Protein AF-0000000074029950 (afdb_homodimer)

Radius of gyration: 19.72 Å; Cα contacts (8 Å, |Δi|>4): 533; chains: 2; bounding box: 38×57×43 Å

Secondary structure (DSSP, 8-state):
-EEEEEE-TTSSHHHHHHHHHHHHTTT-SSEEEEEESSSTTGGGS-TTEEEEEGGGGT--SHHHHHHHHHHHHHH-TTEEEEEES-HHHHHTS-GGG-HHHHHHHHHHHHHHT-EEEEEEES-GGG--HHHHTTEEEE--/-EEEEEE-TTSSHHHHHHHHHHHHTTT-SSEEEEEESSSTTGGGS-TTEEEEEGGGGT--SHHHHHHHHHHHHHH-TTEEEEEES-HHHHHTS-GGG-HHHHHHHHHHHHHHT-EEEEEEES-GGG--HHHHTTEEEE--

pLDDT: mean 96.71, std 2.1, range [86.12, 98.88]

Solvent-accessible surface area (backbone atoms only — not comparable to full-atom values): 14935 Å² total; per-residue (Å²): 86,63,34,29,34,34,14,45,90,88,38,48,49,65,62,50,51,46,50,52,55,48,55,42,62,79,73,50,89,54,38,40,38,38,36,30,58,51,69,87,57,57,84,74,46,47,88,81,38,48,73,44,40,39,54,83,66,68,47,62,27,46,53,18,43,51,16,20,54,49,15,33,48,73,62,34,84,49,43,38,35,42,39,34,47,46,47,41,71,42,29,65,50,57,79,84,73,38,61,68,58,51,54,54,47,51,53,46,24,68,75,62,60,26,30,38,38,33,26,39,80,44,56,80,91,74,53,49,74,89,53,59,85,27,60,69,44,78,40,108,86,63,33,29,33,34,14,44,92,88,39,47,49,65,61,50,50,46,50,54,54,50,56,42,62,79,73,50,88,55,40,39,36,37,37,29,60,51,69,86,58,56,86,74,48,48,86,79,39,47,74,42,42,39,55,86,66,70,47,64,27,48,52,18,43,52,17,19,53,48,14,33,49,73,62,35,85,48,43,38,35,42,38,34,48,46,47,41,71,42,30,64,52,56,77,83,73,39,60,69,57,52,55,54,47,51,51,46,24,69,74,62,60,27,31,39,38,33,26,38,80,44,55,79,90,74,53,49,72,90,53,60,86,25,60,68,43,78,38,108

Foldseek 3Di:
DFAEEEEAPPLCLVVVLQVVQQVCVVVAPFAAEEEECACPCVVSHDPRHHYDHCVVVVQFALVSVLVVVVVVCVVGLRYAEYGYEDNCRNHVHDQVPCLVVVVVVVVVCVPSVHYYYYYDYDAPVPHDPSCVVRYDYYTD/DFAEEEEAPPLCLVVVLQVVQQVCVVVAPFAAEEEECACPCVVSHDPRHHYDHCVVVVQFALVSVLVVVVVVCVVGLRYAEYGYEDNCRNHVHDQVVCLVVVVVVVVVCVVSVHYYYYYDYDAPVPHDPSCVVRYDYYTD

Nearest PDB structures (foldseek):
  4tl6-assembly1_B-2  TM=6.819E-01  e=1.378E-04  Synechococcus elongatus PCC 7942 = FACHB-805
  8wve-assembly1_A  TM=6.788E-01  e=6.091E-04  Synechococcus elongatus
  7dy2-assembly1_C  TM=6.423E-01  e=8.976E-04  Synechococcus elongatus PCC 7942 = FACHB-805
  7dxq-assembly1_F  TM=6.686E-01  e=1.116E-02  Synechococcus elongatus PCC 7942 = FACHB-805
  4uxj-assembly2_F-3  TM=5.972E-01  e=8.079E-03  Leishmania major

Organism: NCBI:txid312168

Sequence (280 aa):
MIKIILGKKGSGKTKTLIHEANEAVKKTKGHLVFVDVDNSHMFQIDYKIRFMGIKDYQITNEEAFYGFVCGVIASNYDVEGLYVDGLLKIAGKKTEELEGFFKRLDALEQKYNINFIFTIHGIQEELPDYLKKYMLQILEMIKIILGKKGSGKTKTLIHEANEAVKKTKGHLVFVDVDNSHMFQIDYKIRFMGIKDYQITNEEAFYGFVCGVIASNYDVEGLYVDGLLKIAGKKTEELEGFFKRLDALEQKYNINFIFTIHGIQEELPDYLKKYMLQILE

Structure (mmCIF, N/CA/C/O backbone):
data_AF-0000000074029950-model_v1
#
loop_
_entity.id
_entity.type
_entity.pdbx_description
1 polymer 'Twitching motility protein PilT'
#
loop_
_atom_site.group_PDB
_atom_site.id
_atom_site.type_symbol
_atom_site.label_atom_id
_atom_site.label_alt_id
_atom_site.label_comp_id
_atom_site.label_asym_id
_atom_site.label_entity_id
_atom_site.label_seq_id
_atom_site.pdbx_PDB_ins_code
_atom_site.Cartn_x
_atom_site.Cartn_y
_atom_site.Cartn_z
_atom_site.occupancy
_atom_site.B_iso_or_equiv
_atom_site.auth_seq_id
_atom_site.auth_comp_id
_atom_site.auth_asym_id
_atom_site.auth_atom_id
_atom_site.pdbx_PDB_model_num
ATOM 1 N N . MET A 1 1 ? -7.383 17.172 -3.072 1 92.88 1 MET A N 1
ATOM 2 C CA . MET A 1 1 ? -6.461 18.266 -2.75 1 92.88 1 MET A CA 1
ATOM 3 C C . MET A 1 1 ? -5.297 17.75 -1.903 1 92.88 1 MET A C 1
ATOM 5 O O . MET A 1 1 ? -5.438 16.766 -1.173 1 92.88 1 MET A O 1
ATOM 9 N N . ILE A 1 2 ? -4.141 18.328 -2.121 1 97.81 2 ILE A N 1
ATOM 10 C CA . ILE A 1 2 ? -2.973 18.078 -1.285 1 97.81 2 ILE A CA 1
ATOM 11 C C . ILE A 1 2 ? -2.682 19.312 -0.425 1 97.81 2 ILE A C 1
ATOM 13 O O . ILE A 1 2 ? -2.643 20.438 -0.93 1 97.81 2 ILE A O 1
ATOM 17 N N . LYS A 1 3 ? -2.557 19.109 0.862 1 98.38 3 LYS A N 1
ATOM 18 C CA . LYS A 1 3 ? -2.25 20.219 1.776 1 98.38 3 LYS A CA 1
ATOM 19 C C . LYS A 1 3 ? -1.113 19.844 2.723 1 98.38 3 LYS A C 1
ATOM 21 O O . LYS A 1 3 ? -0.899 18.656 3.008 1 98.38 3 LYS A O 1
ATOM 26 N N . ILE A 1 4 ? -0.444 20.906 3.211 1 98.38 4 ILE A N 1
ATOM 27 C CA . ILE A 1 4 ? 0.707 20.703 4.082 1 98.38 4 ILE A CA 1
ATOM 28 C C . ILE A 1 4 ? 0.58 21.594 5.32 1 98.38 4 ILE A C 1
ATOM 30 O O . ILE A 1 4 ? 0.246 22.781 5.211 1 98.38 4 ILE A O 1
ATOM 34 N N . ILE A 1 5 ? 0.761 21.078 6.414 1 98.56 5 ILE A N 1
ATOM 35 C CA . ILE A 1 5 ? 0.983 21.797 7.664 1 98.56 5 ILE A CA 1
ATOM 36 C C . ILE A 1 5 ? 2.477 21.844 7.98 1 98.56 5 ILE A C 1
ATOM 38 O O . ILE A 1 5 ? 3.078 20.812 8.281 1 98.56 5 ILE A O 1
ATOM 42 N N . LEU A 1 6 ? 3.057 23 7.914 1 98.25 6 LEU A N 1
ATOM 43 C CA . LEU A 1 6 ? 4.492 23.203 8.055 1 98.25 6 LEU A CA 1
ATOM 44 C C . LEU A 1 6 ? 4.828 23.828 9.406 1 98.25 6 LEU A C 1
ATOM 46 O O . LEU A 1 6 ? 4.133 24.734 9.875 1 98.25 6 LEU A O 1
ATOM 50 N N . GLY A 1 7 ? 5.941 23.312 10.016 1 97.69 7 GLY A N 1
ATOM 51 C CA . GLY A 1 7 ? 6.414 23.922 11.25 1 97.69 7 GLY A CA 1
ATOM 52 C C . GLY A 1 7 ? 7.613 23.203 11.844 1 97.69 7 GLY A C 1
ATOM 53 O O . GLY A 1 7 ? 7.957 22.109 11.414 1 97.69 7 GLY A O 1
ATOM 54 N N . LYS A 1 8 ? 8.234 23.781 12.844 1 96.31 8 LYS A N 1
ATOM 55 C CA . LYS A 1 8 ? 9.352 23.188 13.562 1 96.31 8 LYS A CA 1
ATOM 56 C C . LYS A 1 8 ? 8.867 22.203 14.617 1 96.31 8 LYS A C 1
ATOM 58 O O . LYS A 1 8 ? 7.66 22.016 14.797 1 96.31 8 LYS A O 1
ATOM 63 N N . LYS A 1 9 ? 9.906 21.484 15.133 1 94.06 9 LYS A N 1
ATOM 64 C CA . LYS A 1 9 ? 9.586 20.594 16.234 1 94.06 9 LYS A CA 1
ATOM 65 C C . LYS A 1 9 ? 8.891 21.328 17.375 1 94.06 9 LYS A C 1
ATOM 67 O O . LYS A 1 9 ? 9.344 22.406 17.781 1 94.06 9 LYS A O 1
ATOM 72 N N . GLY A 1 10 ? 7.832 20.75 17.812 1 94.81 10 GLY A N 1
ATOM 73 C CA . GLY A 1 10 ? 7.133 21.328 18.938 1 94.81 10 GLY A CA 1
ATOM 74 C C . GLY A 1 10 ? 6.18 22.438 18.547 1 94.81 10 GLY A C 1
ATOM 75 O O . GLY A 1 10 ? 5.531 23.047 19.406 1 94.81 10 GLY A O 1
ATOM 76 N N . SER A 1 11 ? 5.934 22.766 17.344 1 96.56 11 SER A N 1
ATOM 77 C CA . SER A 1 11 ? 5.117 23.891 16.891 1 96.56 11 SER A CA 1
ATOM 78 C C . SER A 1 11 ? 3.633 23.547 16.938 1 96.56 11 SER A C 1
ATOM 80 O O . SER A 1 11 ? 2.783 24.422 16.797 1 96.56 11 SER A O 1
ATOM 82 N N . GLY A 1 12 ? 3.334 22.234 17.109 1 97.25 12 GLY A N 1
ATOM 83 C CA . GLY A 1 12 ? 1.941 21.828 17.188 1 97.25 12 GLY A CA 1
ATOM 84 C C . GLY A 1 12 ? 1.415 21.219 15.906 1 97.25 12 GLY A C 1
ATOM 85 O O . GLY A 1 12 ? 0.202 21.156 15.688 1 97.25 12 GLY A O 1
ATOM 86 N N . LYS A 1 13 ? 2.252 20.812 15.023 1 97.94 13 LYS A N 1
ATOM 87 C CA . LYS A 1 13 ? 1.847 20.25 13.734 1 97.94 13 LYS A CA 1
ATOM 88 C C . LYS A 1 13 ? 0.938 19.031 13.93 1 97.94 13 LYS A C 1
ATOM 90 O O . LYS A 1 13 ? -0.133 18.953 13.32 1 97.94 13 LYS A O 1
ATOM 95 N N . THR A 1 14 ? 1.417 18.125 14.758 1 97.88 14 THR A N 1
ATOM 96 C CA . THR A 1 14 ? 0.673 16.891 15 1 97.88 14 THR A CA 1
ATOM 97 C C . THR A 1 14 ? -0.719 17.203 15.547 1 97.88 14 THR A C 1
ATOM 99 O O . THR A 1 14 ? -1.717 16.672 15.047 1 97.88 14 THR A O 1
ATOM 102 N N . LYS A 1 15 ? -0.788 18.062 16.562 1 97.94 15 LYS A N 1
ATOM 103 C CA . LYS A 1 15 ? -2.07 18.438 17.141 1 97.94 15 LYS A CA 1
ATOM 104 C C . LYS A 1 15 ? -2.998 19.031 16.094 1 97.94 15 LYS A C 1
ATOM 106 O O . LYS A 1 15 ? -4.191 18.734 16.062 1 97.94 15 LYS A O 1
ATOM 111 N N . THR A 1 16 ? -2.527 19.891 15.312 1 98.38 16 THR A N 1
ATOM 112 C CA . THR A 1 16 ? -3.301 20.531 14.25 1 98.38 16 THR A CA 1
ATOM 113 C C . THR A 1 16 ? -3.814 19.484 13.258 1 98.38 16 THR A C 1
ATOM 115 O O . THR A 1 16 ? -4.98 19.516 12.867 1 98.38 16 THR A O 1
ATOM 118 N N . LEU A 1 17 ? -2.961 18.562 12.82 1 98.62 17 LEU A N 1
ATOM 119 C CA . LEU A 1 17 ? -3.359 17.516 11.891 1 98.62 17 LEU A CA 1
ATOM 120 C C . LEU A 1 17 ? -4.477 16.672 12.477 1 98.62 17 LEU A C 1
ATOM 122 O O . LEU A 1 17 ? -5.453 16.359 11.789 1 98.62 17 LEU A O 1
ATOM 126 N N . ILE A 1 18 ? -4.289 16.312 13.734 1 98.69 18 ILE A N 1
ATOM 127 C CA . ILE A 1 18 ? -5.293 15.508 14.422 1 98.69 18 ILE A CA 1
ATOM 128 C C . ILE A 1 18 ? -6.625 16.266 14.438 1 98.69 18 ILE A C 1
ATOM 130 O O . ILE A 1 18 ? -7.676 15.68 14.156 1 98.69 18 ILE A O 1
ATOM 134 N N . HIS A 1 19 ? -6.543 17.5 14.766 1 98.44 19 HIS A N 1
ATOM 135 C CA . HIS A 1 19 ? -7.75 18.312 14.773 1 98.44 19 HIS A CA 1
ATOM 136 C C . HIS A 1 19 ? -8.406 18.344 13.398 1 98.44 19 HIS A C 1
ATOM 138 O O . HIS A 1 19 ? -9.617 18.141 13.281 1 98.44 19 HIS A O 1
ATOM 144 N N . GLU A 1 20 ? -7.668 18.547 12.375 1 97.81 20 GLU A N 1
ATOM 145 C CA . GLU A 1 20 ? -8.188 18.594 11.016 1 97.81 20 GLU A CA 1
ATOM 146 C C . GLU A 1 20 ? -8.859 17.266 10.648 1 97.81 20 GLU A C 1
ATOM 148 O O . GLU A 1 20 ? -9.945 17.266 10.055 1 97.81 20 GLU A O 1
ATOM 153 N N . ALA A 1 21 ? -8.203 16.156 10.938 1 98.31 21 ALA A N 1
ATOM 154 C CA . ALA A 1 21 ? -8.742 14.836 10.641 1 98.31 21 ALA A CA 1
ATOM 155 C C . ALA A 1 21 ? -10.055 14.594 11.391 1 98.31 21 ALA A C 1
ATOM 157 O O . ALA A 1 21 ? -11.055 14.188 10.789 1 98.31 21 ALA A O 1
ATOM 158 N N . ASN A 1 22 ? -10.047 14.914 12.656 1 98.62 22 ASN A N 1
ATOM 159 C CA . ASN A 1 22 ? -11.234 14.68 13.484 1 98.62 22 ASN A CA 1
ATOM 160 C C . ASN A 1 22 ? -12.406 15.555 13.047 1 98.62 22 ASN A C 1
ATOM 162 O O . ASN A 1 22 ? -13.555 15.125 13.102 1 98.62 22 ASN A O 1
ATOM 166 N N . GLU A 1 23 ? -12.133 16.719 12.641 1 97.94 23 GLU A N 1
ATOM 167 C CA . GLU A 1 23 ? -13.188 17.609 12.164 1 97.94 23 GLU A CA 1
ATOM 168 C C . GLU A 1 23 ? -13.742 17.125 10.828 1 97.94 23 GLU A C 1
ATOM 170 O O . GLU A 1 23 ? -14.938 17.297 10.555 1 97.94 23 GLU A O 1
ATOM 175 N N . ALA A 1 24 ? -12.906 16.547 10.039 1 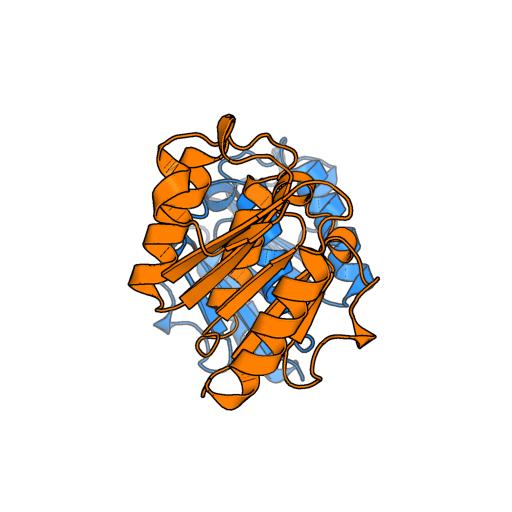97.31 24 ALA A N 1
ATOM 176 C CA . ALA A 1 24 ? -13.297 16.109 8.703 1 97.31 24 ALA A CA 1
ATOM 177 C C . ALA A 1 24 ? -14.328 14.984 8.781 1 97.31 24 ALA A C 1
ATOM 179 O O . ALA A 1 24 ? -15.102 14.781 7.84 1 97.31 24 ALA A O 1
ATOM 180 N N . VAL A 1 25 ? -14.359 14.195 9.852 1 96.88 25 VAL A N 1
ATOM 181 C CA . VAL A 1 25 ? -15.297 13.102 10.047 1 96.88 25 VAL A CA 1
ATOM 182 C C . VAL A 1 25 ? -16.734 13.609 9.898 1 96.88 25 VAL A C 1
ATOM 184 O O . VAL A 1 25 ? -17.594 12.906 9.375 1 96.88 25 VAL A O 1
ATOM 187 N N . LYS A 1 26 ? -16.922 14.852 10.273 1 95.44 26 LYS A N 1
ATOM 188 C CA . LYS A 1 26 ? -18.25 15.453 10.281 1 95.44 26 LYS A CA 1
ATOM 189 C C . LYS A 1 26 ? -18.688 15.836 8.867 1 95.44 26 LYS A C 1
ATOM 191 O O . LYS A 1 26 ? -19.875 16.016 8.609 1 95.44 26 LYS A O 1
ATOM 196 N N . LYS A 1 27 ? -17.828 15.906 8.062 1 94.38 27 LYS A N 1
ATOM 197 C CA . LYS A 1 27 ? -18.125 16.484 6.758 1 94.38 27 LYS A CA 1
ATOM 198 C C . LYS A 1 27 ? -17.953 15.461 5.645 1 94.38 27 LYS A C 1
ATOM 200 O O . LYS A 1 27 ? -18.328 15.703 4.496 1 94.38 27 LYS A O 1
ATOM 205 N N . THR A 1 28 ? -17.344 14.344 5.949 1 92.94 28 THR A N 1
ATOM 206 C CA . THR A 1 28 ? -16.984 13.352 4.938 1 92.94 28 THR A CA 1
ATOM 207 C C . THR A 1 28 ? -18.016 12.227 4.898 1 92.94 28 THR A C 1
ATOM 209 O O . THR A 1 28 ? -18.484 11.781 5.941 1 92.94 28 THR A O 1
ATOM 212 N N . LYS A 1 29 ? -18.359 11.773 3.719 1 94.06 29 LYS A N 1
ATOM 213 C CA . LYS A 1 29 ? -19.266 10.641 3.547 1 94.06 29 LYS A CA 1
ATOM 214 C C . LYS A 1 29 ? -18.484 9.328 3.453 1 94.06 29 LYS A C 1
ATOM 216 O O . LYS A 1 29 ? -18.969 8.281 3.887 1 94.06 29 LYS A O 1
ATOM 221 N N . GLY A 1 30 ? -17.375 9.414 3.008 1 96 30 GLY A N 1
ATOM 222 C CA . GLY A 1 30 ? -16.547 8.227 2.852 1 96 30 GLY A CA 1
ATOM 223 C C . GLY A 1 30 ? -15.664 7.957 4.055 1 96 30 GLY A C 1
ATOM 224 O O . GLY A 1 30 ? -16.016 8.305 5.184 1 96 30 GLY A O 1
ATOM 225 N N . HIS A 1 31 ? -14.594 7.242 3.855 1 97.75 31 HIS A N 1
ATOM 226 C CA . HIS A 1 31 ? -13.711 6.82 4.934 1 97.75 31 HIS A CA 1
ATOM 227 C C . HIS A 1 31 ? -12.453 7.688 4.988 1 97.75 31 HIS A C 1
ATOM 229 O O . HIS A 1 31 ? -12 8.188 3.957 1 97.75 31 HIS A O 1
ATOM 235 N N . LEU A 1 32 ? -11.977 7.836 6.172 1 98.62 32 LEU A N 1
ATOM 236 C CA . LEU A 1 32 ? -10.734 8.57 6.395 1 98.62 32 LEU A CA 1
ATOM 237 C C . LEU A 1 32 ? -9.664 7.668 7.004 1 98.62 32 LEU A C 1
ATOM 239 O O . LEU A 1 32 ? -9.984 6.734 7.746 1 98.62 32 LEU A O 1
ATOM 243 N N . VAL A 1 33 ? -8.422 7.992 6.672 1 98.69 33 VAL A N 1
ATOM 244 C CA . VAL A 1 33 ? -7.285 7.238 7.191 1 98.69 33 VAL A CA 1
ATOM 245 C C . VAL A 1 33 ? -6.27 8.195 7.812 1 98.69 33 VAL A C 1
ATOM 247 O O . VAL A 1 33 ? -6.016 9.273 7.273 1 98.69 33 VAL A O 1
ATOM 250 N N . PHE A 1 34 ? -5.762 7.828 8.922 1 98.81 34 PHE A N 1
ATOM 251 C CA . PHE A 1 34 ? -4.68 8.555 9.578 1 98.81 34 PHE A CA 1
ATOM 252 C C . PHE A 1 34 ? -3.428 7.695 9.664 1 98.81 34 PHE A C 1
ATOM 254 O O . PHE A 1 34 ? -3.459 6.602 10.234 1 98.81 34 PHE A O 1
ATOM 261 N N . VAL A 1 35 ? -2.334 8.203 9.117 1 98.62 35 VAL A N 1
ATOM 262 C CA . VAL A 1 35 ? -1.065 7.48 9.086 1 98.62 35 VAL A CA 1
ATOM 263 C C . VAL A 1 35 ? -0.044 8.188 9.977 1 98.62 35 VAL A C 1
ATOM 265 O O . VAL A 1 35 ? 0.159 9.398 9.859 1 98.62 35 VAL A O 1
ATOM 268 N N . ASP A 1 36 ? 0.551 7.457 10.773 1 97.94 36 ASP A N 1
ATOM 269 C CA . ASP A 1 36 ? 1.597 7.945 11.672 1 97.94 36 ASP A CA 1
ATOM 270 C C . ASP A 1 36 ? 2.811 7.02 11.656 1 97.94 36 ASP A C 1
ATOM 272 O O . ASP A 1 36 ? 2.734 5.895 11.148 1 97.94 36 ASP A O 1
ATOM 276 N N . VAL A 1 37 ? 3.916 7.535 12.148 1 96.19 37 VAL A N 1
ATOM 277 C CA . VAL A 1 37 ? 5.133 6.734 12.227 1 96.19 37 VAL A CA 1
ATOM 278 C C . VAL A 1 37 ? 4.914 5.547 13.156 1 96.19 37 VAL A C 1
ATOM 280 O O . VAL A 1 37 ? 5.277 4.414 12.828 1 96.19 37 VAL A O 1
ATOM 283 N N . ASP A 1 38 ? 4.359 5.828 14.273 1 94.12 38 ASP A N 1
ATOM 284 C CA . ASP A 1 38 ? 4.031 4.773 15.227 1 94.12 38 ASP A CA 1
ATOM 285 C C . ASP A 1 38 ? 2.635 4.977 15.812 1 94.12 38 ASP A C 1
ATOM 287 O O . ASP A 1 38 ? 1.826 5.723 15.258 1 94.12 38 ASP A O 1
ATOM 291 N N . ASN A 1 39 ? 2.318 4.305 16.953 1 94.56 39 ASN A N 1
ATOM 292 C CA . ASN A 1 39 ? 0.95 4.297 17.469 1 94.56 39 ASN A CA 1
ATOM 293 C C . ASN A 1 39 ? 0.75 5.348 18.562 1 94.56 39 ASN A C 1
ATOM 295 O O . ASN A 1 39 ? -0.236 5.305 19.297 1 94.56 39 ASN A O 1
ATOM 299 N N . SER A 1 40 ? 1.617 6.277 18.656 1 93.06 40 SER A N 1
ATOM 300 C CA . SER 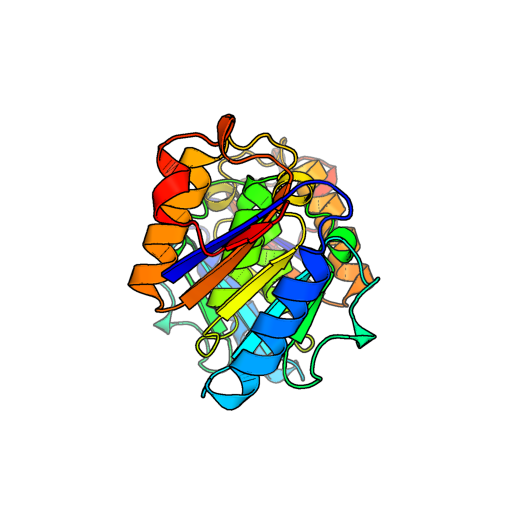A 1 40 ? 1.668 7.191 19.797 1 93.06 40 SER A CA 1
ATOM 301 C C . SER A 1 40 ? 0.404 8.039 19.875 1 93.06 40 SER A C 1
ATOM 303 O O . SER A 1 40 ? -0.004 8.453 20.969 1 93.06 40 SER A O 1
ATOM 305 N N . HIS A 1 41 ? -0.253 8.289 18.719 1 96.31 41 HIS A N 1
ATOM 306 C CA . HIS A 1 41 ? -1.385 9.211 18.734 1 96.31 41 HIS A CA 1
ATOM 307 C C . HIS A 1 41 ? -2.695 8.477 18.453 1 96.31 41 HIS A C 1
ATOM 309 O O . HIS A 1 41 ? -3.732 9.109 18.25 1 96.31 41 HIS A O 1
ATOM 315 N N . MET A 1 42 ? -2.676 7.227 18.422 1 96.19 42 MET A N 1
ATOM 316 C CA . MET A 1 42 ? -3.811 6.406 18 1 96.19 42 MET A CA 1
ATOM 317 C C . MET A 1 42 ? -5.059 6.758 18.812 1 96.19 42 MET A C 1
ATOM 319 O O . MET A 1 42 ? -6.156 6.836 18.25 1 96.19 42 MET A O 1
ATOM 323 N N . PHE A 1 43 ? -4.91 7.129 20.078 1 97.19 43 PHE A N 1
ATOM 324 C CA . PHE A 1 43 ? -6.059 7.32 20.953 1 97.19 43 PHE A CA 1
ATOM 325 C C . PHE A 1 43 ? -6.633 8.727 20.797 1 97.19 43 PHE A C 1
ATOM 327 O O . PHE A 1 43 ? -7.719 9.016 21.297 1 97.19 43 PHE A O 1
ATOM 334 N N . GLN A 1 44 ? -5.945 9.586 20.141 1 98.25 44 GLN A N 1
ATOM 335 C CA . GLN A 1 44 ? -6.41 10.953 19.922 1 98.25 44 GLN A CA 1
ATOM 336 C C . GLN A 1 44 ? -7.234 11.062 18.656 1 98.25 44 GLN A C 1
ATOM 338 O O . GLN A 1 44 ? -7.836 12.102 18.375 1 98.25 44 GLN A O 1
ATOM 343 N N . ILE A 1 45 ? -7.246 9.969 17.906 1 98.5 45 ILE A N 1
ATOM 344 C CA . ILE A 1 45 ? -7.91 9.969 16.609 1 98.5 45 ILE A CA 1
ATOM 345 C C . ILE A 1 45 ? -9.336 9.453 16.766 1 98.5 45 ILE A C 1
ATOM 347 O O . ILE A 1 45 ? -9.57 8.461 17.469 1 98.5 45 ILE A O 1
ATOM 351 N N . ASP A 1 46 ? -10.273 10.172 16.141 1 98.25 46 ASP A N 1
ATOM 352 C CA . ASP A 1 46 ? -11.672 9.727 16.141 1 98.25 46 ASP A CA 1
ATOM 353 C C . ASP A 1 46 ? -11.781 8.273 15.688 1 98.25 46 ASP A C 1
ATOM 355 O O . ASP A 1 46 ? -11.125 7.859 14.734 1 98.25 46 ASP A O 1
ATOM 359 N N . TYR A 1 47 ? -12.664 7.48 16.344 1 96.69 47 TYR A N 1
ATOM 360 C CA . TYR A 1 47 ? -12.773 6.047 16.109 1 96.69 47 TYR A CA 1
ATOM 361 C C . TYR A 1 47 ? -13.273 5.754 14.703 1 96.69 47 TYR A C 1
ATOM 363 O O . TYR A 1 47 ? -13.133 4.633 14.203 1 96.69 47 TYR A O 1
ATOM 371 N N . LYS A 1 48 ? -13.828 6.75 14.078 1 97.25 48 LYS A N 1
ATOM 372 C CA . LYS A 1 48 ? -14.344 6.574 12.719 1 97.25 48 LYS A CA 1
ATOM 373 C C . LYS A 1 48 ? -13.219 6.66 11.695 1 97.25 48 LYS A C 1
ATOM 375 O O . LYS A 1 48 ? -13.422 6.34 10.516 1 97.25 48 LYS A O 1
ATOM 380 N N . ILE A 1 49 ? -12.109 7.098 12.109 1 98.31 49 ILE A N 1
ATOM 381 C CA . ILE A 1 49 ? -10.938 7.199 11.234 1 98.31 49 ILE A CA 1
ATOM 382 C C . ILE A 1 49 ? -10.047 5.973 11.422 1 98.31 49 ILE A C 1
ATOM 384 O O . ILE A 1 49 ? -9.688 5.625 12.547 1 98.31 49 ILE A O 1
ATOM 388 N N . ARG A 1 50 ? -9.727 5.352 10.414 1 97.69 50 ARG A N 1
ATOM 389 C CA . ARG A 1 50 ? -8.812 4.219 10.523 1 97.69 50 ARG A CA 1
ATOM 390 C C . ARG A 1 50 ? -7.387 4.691 10.781 1 97.69 50 ARG A C 1
ATOM 392 O O . ARG A 1 50 ? -6.809 5.41 9.961 1 97.69 50 ARG A O 1
ATOM 399 N N . PHE A 1 51 ? -6.863 4.246 11.852 1 98.25 51 PHE A N 1
ATOM 400 C CA . PHE A 1 51 ? -5.488 4.602 12.195 1 98.25 51 PHE A CA 1
ATOM 401 C C . PHE A 1 51 ? -4.52 3.537 11.695 1 98.25 51 PHE A C 1
ATOM 403 O O . PHE A 1 51 ? -4.781 2.34 11.82 1 98.25 51 PHE A O 1
ATOM 410 N N . MET A 1 52 ? -3.326 4.035 11.141 1 97.62 52 MET A N 1
ATOM 411 C CA . MET A 1 52 ? -2.305 3.123 10.633 1 97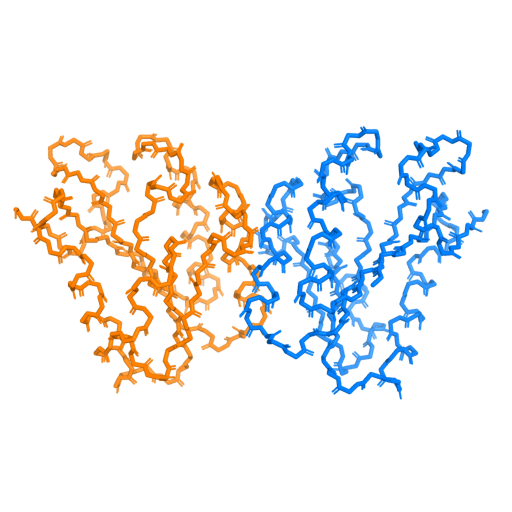.62 52 MET A CA 1
ATOM 412 C C . MET A 1 52 ? -0.913 3.568 11.07 1 97.62 52 MET A C 1
ATOM 414 O O . MET A 1 52 ? -0.402 4.582 10.594 1 97.62 52 MET A O 1
ATOM 418 N N . GLY A 1 53 ? -0.286 2.732 11.883 1 96.56 53 GLY A N 1
ATOM 419 C CA . GLY A 1 53 ? 1.124 2.924 12.188 1 96.56 53 GLY A CA 1
ATOM 420 C C . GLY A 1 53 ? 2.045 2.232 11.195 1 96.56 53 GLY A C 1
ATOM 421 O O . GLY A 1 53 ? 2.109 1.002 11.156 1 96.56 53 GLY A O 1
ATOM 422 N N . ILE A 1 54 ? 2.9 2.971 10.5 1 95.56 54 ILE A N 1
ATOM 423 C CA . ILE A 1 54 ? 3.594 2.389 9.359 1 95.56 54 ILE A CA 1
ATOM 424 C C . ILE A 1 54 ? 4.816 1.609 9.836 1 95.56 54 ILE A C 1
ATOM 426 O O . ILE A 1 54 ? 5.344 0.762 9.109 1 95.56 54 ILE A O 1
ATOM 430 N N . LYS A 1 55 ? 5.301 1.891 11.016 1 93.31 55 LYS A N 1
ATOM 431 C CA . LYS A 1 55 ? 6.422 1.13 11.562 1 93.31 55 LYS A CA 1
ATOM 432 C C . LYS A 1 55 ? 6.09 -0.357 11.648 1 93.31 55 LYS A C 1
ATOM 434 O O . LYS A 1 55 ? 6.965 -1.206 11.469 1 93.31 55 LYS A O 1
ATOM 439 N N . ASP A 1 56 ? 4.844 -0.676 11.836 1 91.38 56 ASP A N 1
ATOM 440 C CA . ASP A 1 56 ? 4.387 -2.059 11.953 1 91.38 56 ASP A CA 1
ATOM 441 C C . ASP A 1 56 ? 4.586 -2.811 10.641 1 91.38 56 ASP A C 1
ATOM 443 O O . ASP A 1 56 ? 4.648 -4.043 10.625 1 91.38 56 ASP A O 1
ATOM 447 N N . TYR A 1 57 ? 4.816 -2.09 9.586 1 95.56 57 TYR A N 1
ATOM 448 C CA . TYR A 1 57 ? 4.922 -2.688 8.258 1 95.56 57 TYR A CA 1
ATOM 449 C C . TYR A 1 57 ? 6.32 -2.508 7.691 1 95.56 57 TYR A C 1
ATOM 451 O O . TYR A 1 57 ? 6.574 -2.836 6.531 1 95.56 57 TYR A O 1
ATOM 459 N N . GLN A 1 58 ? 7.172 -1.844 8.383 1 94.25 58 GLN A N 1
ATOM 460 C CA . GLN A 1 58 ? 8.555 -1.61 7.969 1 94.25 58 GLN A CA 1
ATOM 461 C C . GLN A 1 58 ? 8.617 -0.764 6.703 1 94.25 58 GLN A C 1
ATOM 463 O O . GLN A 1 58 ? 9.375 -1.071 5.781 1 94.25 58 GLN A O 1
ATOM 468 N N . ILE A 1 59 ? 7.715 0.135 6.613 1 97.06 59 ILE A N 1
ATOM 469 C CA . ILE A 1 59 ? 7.785 1.154 5.574 1 97.06 59 ILE A CA 1
ATOM 470 C C . ILE A 1 59 ? 8.836 2.199 5.941 1 97.06 59 ILE A C 1
ATOM 472 O O . ILE A 1 59 ? 8.656 2.959 6.895 1 97.06 59 ILE A O 1
ATOM 476 N N . THR A 1 60 ? 9.914 2.314 5.074 1 93.44 60 THR A N 1
ATOM 477 C CA . THR A 1 60 ? 11.039 3.094 5.574 1 93.44 60 THR A CA 1
ATOM 478 C C . THR A 1 60 ? 11.539 4.07 4.516 1 93.44 60 THR A C 1
ATOM 480 O O . THR A 1 60 ? 12.547 4.746 4.715 1 93.44 60 THR A O 1
ATOM 483 N N . ASN A 1 61 ? 10.93 4.102 3.42 1 97.19 61 ASN A N 1
ATOM 484 C CA . ASN A 1 61 ? 11.375 5.031 2.385 1 97.19 61 ASN A CA 1
ATOM 485 C C . ASN A 1 61 ? 10.203 5.512 1.532 1 97.19 61 ASN A C 1
ATOM 487 O O . ASN A 1 61 ? 9.078 5.02 1.673 1 97.19 61 ASN A O 1
ATOM 491 N N . GLU A 1 62 ? 10.523 6.449 0.718 1 98 62 GLU A N 1
ATOM 492 C CA . GLU A 1 62 ? 9.523 7.152 -0.08 1 98 62 GLU A CA 1
ATOM 493 C C . GLU A 1 62 ? 8.766 6.191 -0.995 1 98 62 GLU A C 1
ATOM 495 O O . GLU A 1 62 ? 7.539 6.234 -1.078 1 98 62 GLU A O 1
ATOM 500 N N . GLU A 1 63 ? 9.516 5.336 -1.677 1 98.06 63 GLU A N 1
ATOM 501 C CA . GLU A 1 63 ? 8.898 4.414 -2.629 1 98.06 63 GLU A CA 1
ATOM 502 C C . GLU A 1 63 ? 7.934 3.463 -1.931 1 98.06 63 GLU A C 1
ATOM 504 O O . GLU A 1 63 ? 6.812 3.262 -2.395 1 98.06 63 GLU A O 1
ATOM 509 N N . ALA A 1 64 ? 8.414 2.922 -0.847 1 98.25 64 ALA A N 1
ATOM 510 C CA . ALA A 1 64 ? 7.559 2.021 -0.078 1 98.25 64 ALA A CA 1
ATOM 511 C C . ALA A 1 64 ? 6.328 2.75 0.45 1 98.25 64 ALA A C 1
ATOM 513 O O . ALA A 1 64 ? 5.227 2.199 0.453 1 98.25 64 ALA A O 1
ATOM 514 N N . PHE A 1 65 ? 6.492 3.975 0.837 1 98.62 65 PHE A N 1
ATOM 515 C CA . PHE A 1 65 ? 5.359 4.727 1.361 1 98.62 65 PHE A CA 1
ATOM 516 C C . PHE A 1 65 ? 4.359 5.039 0.255 1 98.62 65 PHE A C 1
ATOM 518 O O . PHE A 1 65 ? 3.148 4.961 0.465 1 98.62 65 PHE A O 1
ATOM 525 N N . TYR A 1 66 ? 4.887 5.422 -0.843 1 98.62 66 TYR A N 1
ATOM 526 C CA . TYR A 1 66 ? 3.984 5.645 -1.968 1 98.62 66 TYR A CA 1
ATOM 527 C C . TYR A 1 66 ? 3.156 4.398 -2.258 1 98.62 66 TYR A C 1
ATOM 529 O O . TYR A 1 66 ? 1.937 4.48 -2.418 1 98.62 66 TYR A O 1
ATOM 537 N N . GLY A 1 67 ? 3.861 3.266 -2.389 1 98.56 67 GLY A N 1
ATOM 538 C CA . GLY A 1 67 ? 3.145 2.014 -2.561 1 98.56 67 GLY A CA 1
ATOM 539 C C . GLY A 1 67 ? 2.08 1.784 -1.504 1 98.56 67 GLY A C 1
ATOM 540 O O . GLY A 1 67 ? 0.973 1.343 -1.816 1 98.56 67 GLY A O 1
ATOM 541 N N . PHE A 1 68 ? 2.404 2.076 -0.265 1 98.69 68 PHE A N 1
ATOM 542 C CA . PHE A 1 68 ? 1.483 1.909 0.853 1 98.69 68 PHE A CA 1
ATOM 543 C C . PHE A 1 68 ? 0.213 2.721 0.633 1 98.69 68 PHE A C 1
ATOM 545 O O . PHE A 1 68 ? -0.895 2.193 0.751 1 98.69 68 PHE A O 1
ATOM 552 N N . VAL A 1 69 ? 0.364 3.92 0.279 1 98.5 69 VAL A N 1
ATOM 553 C CA . VAL A 1 69 ? -0.758 4.809 0.001 1 98.5 69 VAL A CA 1
ATOM 554 C C . VAL A 1 69 ? -1.617 4.227 -1.119 1 98.5 69 VAL A C 1
ATOM 556 O O . VAL A 1 69 ? -2.844 4.16 -1.001 1 98.5 69 VAL A O 1
ATOM 559 N N . CYS A 1 70 ? -0.944 3.764 -2.158 1 98.44 70 CYS A N 1
ATOM 560 C CA . CYS A 1 70 ? -1.669 3.186 -3.283 1 98.44 70 CYS A CA 1
ATOM 561 C C . CYS A 1 70 ? -2.436 1.939 -2.855 1 98.44 70 CYS A C 1
ATOM 563 O O . CYS A 1 70 ? -3.568 1.724 -3.287 1 98.44 70 CYS A O 1
ATOM 565 N N . GLY A 1 71 ? -1.812 1.105 -2.008 1 98.44 71 GLY A N 1
ATOM 566 C CA . GLY A 1 71 ? -2.498 -0.063 -1.482 1 98.44 71 GLY A CA 1
ATOM 567 C C . GLY A 1 71 ? -3.746 0.283 -0.691 1 98.44 71 GLY A C 1
ATOM 568 O O . GLY A 1 71 ? -4.773 -0.385 -0.819 1 98.44 71 GLY A O 1
ATOM 569 N N . VAL A 1 72 ? -3.668 1.312 0.107 1 98.44 72 VAL A N 1
ATOM 570 C CA . VAL A 1 72 ? -4.809 1.776 0.891 1 98.44 72 VAL A CA 1
ATOM 571 C C . VAL A 1 72 ? -5.941 2.195 -0.043 1 98.44 72 VAL A C 1
ATOM 573 O O . VAL A 1 72 ? -7.086 1.777 0.136 1 98.44 72 VAL A O 1
ATOM 576 N N . ILE A 1 73 ? -5.617 2.936 -1.054 1 97.88 73 ILE A N 1
ATOM 577 C CA . ILE A 1 73 ? -6.605 3.455 -1.992 1 97.88 73 ILE A CA 1
ATOM 578 C C . ILE A 1 73 ? -7.227 2.303 -2.777 1 97.88 73 ILE A C 1
ATOM 580 O O . ILE A 1 73 ? -8.445 2.252 -2.957 1 97.88 73 ILE A O 1
ATOM 584 N N . ALA A 1 74 ? -6.41 1.368 -3.191 1 97.25 74 ALA A N 1
ATOM 585 C CA . ALA A 1 74 ? -6.875 0.228 -3.975 1 97.25 74 ALA A CA 1
ATOM 586 C C . ALA A 1 74 ? -7.789 -0.671 -3.148 1 97.25 74 ALA A C 1
ATOM 588 O O . ALA A 1 74 ? -8.688 -1.323 -3.689 1 97.25 74 ALA A O 1
ATOM 589 N N . SER A 1 75 ? -7.59 -0.689 -1.878 1 97.06 75 SER A N 1
ATOM 590 C CA . SER A 1 75 ? -8.312 -1.594 -0.987 1 97.06 75 SER A CA 1
ATOM 591 C C . SER A 1 75 ? -9.688 -1.039 -0.628 1 97.06 75 SER A C 1
ATOM 593 O O . SER A 1 75 ? -10.609 -1.799 -0.332 1 97.06 75 SER A O 1
ATOM 595 N N . ASN A 1 76 ? -9.805 0.222 -0.581 1 95.38 76 ASN A N 1
ATOM 596 C CA . ASN A 1 76 ? -11.039 0.886 -0.179 1 95.38 76 ASN A CA 1
ATOM 597 C C . ASN A 1 76 ? -11.367 2.057 -1.101 1 95.38 76 ASN A C 1
ATOM 599 O O . ASN A 1 76 ? -10.836 3.154 -0.934 1 95.38 76 ASN A O 1
ATOM 603 N N . TYR A 1 77 ? -12.328 1.829 -1.89 1 93.06 77 TYR A N 1
ATOM 604 C CA . TYR A 1 77 ? -12.672 2.814 -2.906 1 93.06 77 TYR A CA 1
ATOM 605 C C . TYR A 1 77 ? -13.398 4.004 -2.287 1 93.06 77 TYR A C 1
ATOM 607 O O . TYR A 1 77 ? -13.578 5.039 -2.938 1 93.06 77 TYR A O 1
ATOM 615 N N . ASP A 1 78 ? -13.758 3.873 -1.023 1 95.94 78 ASP A N 1
ATOM 616 C CA . ASP A 1 78 ? -14.508 4.941 -0.369 1 95.94 78 ASP A CA 1
ATOM 617 C C . ASP A 1 78 ? -13.578 5.852 0.431 1 95.94 78 ASP A C 1
ATOM 619 O O . ASP A 1 78 ? -14.039 6.766 1.118 1 95.94 78 ASP A O 1
ATOM 623 N N . VAL A 1 79 ? -12.344 5.582 0.347 1 97.3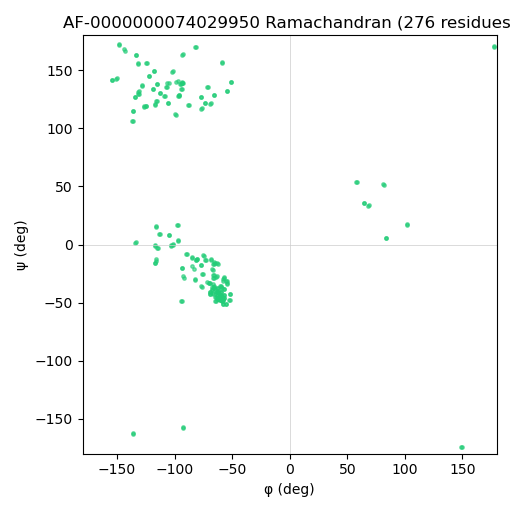8 79 VAL A N 1
ATOM 624 C CA . VAL A 1 79 ? -11.422 6.465 1.052 1 97.38 79 VAL A CA 1
ATOM 625 C C . VAL A 1 79 ? -11.461 7.855 0.426 1 97.38 79 VAL A C 1
ATOM 627 O O . VAL A 1 79 ? -11.281 8.008 -0.786 1 97.38 79 VAL A O 1
ATOM 630 N N . GLU A 1 80 ? -11.641 8.844 1.219 1 97.62 80 GLU A N 1
ATOM 631 C CA . GLU A 1 80 ? -11.75 10.211 0.721 1 97.62 80 GLU A CA 1
ATOM 632 C C . GLU A 1 80 ? -10.609 11.086 1.241 1 97.62 80 GLU A C 1
ATOM 634 O O . GLU A 1 80 ? -10.367 12.18 0.724 1 97.62 80 GLU A O 1
ATOM 639 N N . GLY A 1 81 ? -9.891 10.641 2.27 1 98.12 81 GLY A N 1
ATOM 640 C CA . GLY A 1 81 ? -8.836 11.453 2.848 1 98.12 81 GLY A CA 1
ATOM 641 C C . GLY A 1 81 ? -7.762 10.633 3.539 1 98.12 81 GLY A C 1
ATOM 642 O O . GLY A 1 81 ? -8.062 9.633 4.195 1 98.12 81 GLY A O 1
ATOM 643 N N . LEU A 1 82 ? -6.539 11.055 3.396 1 98.75 82 LEU A N 1
ATOM 644 C CA . LEU A 1 82 ? -5.379 10.508 4.086 1 98.75 82 LEU A CA 1
ATOM 645 C C . LEU A 1 82 ? -4.625 11.602 4.836 1 98.75 82 LEU A C 1
ATOM 647 O O . LEU A 1 82 ? -4.145 12.562 4.227 1 98.75 82 LEU A O 1
ATOM 651 N N . TYR A 1 83 ? -4.531 11.477 6.062 1 98.81 83 TYR A N 1
ATOM 652 C CA . TYR A 1 83 ? -3.791 12.367 6.949 1 98.81 83 TYR A CA 1
ATOM 653 C C . TYR A 1 83 ? -2.5 11.711 7.426 1 98.81 83 TYR A C 1
ATOM 655 O O . TYR A 1 83 ? -2.533 10.672 8.094 1 98.81 83 TYR A O 1
ATOM 663 N N . VAL A 1 84 ? -1.399 12.344 7.152 1 98.75 84 VAL A N 1
ATOM 664 C CA . VAL A 1 84 ? -0.112 11.695 7.371 1 98.75 84 VAL A CA 1
ATOM 665 C C . VAL A 1 84 ? 0.773 12.578 8.242 1 98.75 84 VAL A C 1
ATOM 667 O O . VAL A 1 84 ? 1.129 13.695 7.848 1 98.75 84 VAL A O 1
ATOM 670 N N . ASP A 1 85 ? 1.124 12.102 9.328 1 98.38 85 ASP A N 1
ATOM 671 C CA . ASP A 1 85 ? 2.012 12.836 10.219 1 98.38 85 ASP A CA 1
ATOM 672 C C . ASP A 1 85 ? 3.463 12.406 10.031 1 98.38 85 ASP A C 1
ATOM 674 O O . ASP A 1 85 ? 3.77 11.211 10.047 1 98.38 85 ASP A O 1
ATOM 678 N N . GLY A 1 86 ? 4.336 13.383 9.828 1 96.81 86 GLY A N 1
ATOM 679 C CA . GLY A 1 86 ? 5.766 13.102 9.781 1 96.81 86 GLY A CA 1
ATOM 680 C C . GLY A 1 86 ? 6.227 12.57 8.438 1 96.81 86 GLY A C 1
ATOM 681 O O . GLY A 1 86 ? 6.945 11.57 8.375 1 96.81 86 GLY A O 1
ATOM 682 N N . LEU A 1 87 ? 5.922 13.211 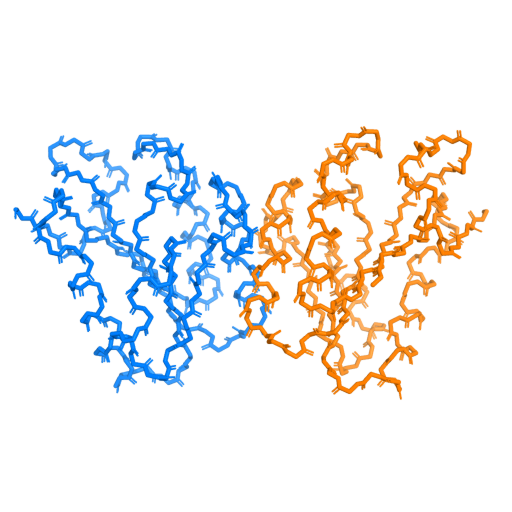7.395 1 98 87 LEU A N 1
ATOM 683 C CA . LEU A 1 87 ? 6.18 12.742 6.035 1 98 87 LEU A CA 1
ATOM 684 C C . LEU A 1 87 ? 7.672 12.539 5.805 1 98 87 LEU A C 1
ATOM 686 O O . LEU A 1 87 ? 8.086 11.516 5.258 1 98 87 LEU A O 1
ATOM 690 N N . LEU A 1 88 ? 8.484 13.508 6.277 1 98 88 LEU A N 1
ATOM 691 C CA . LEU A 1 88 ? 9.914 13.43 6 1 98 88 LEU A CA 1
ATOM 692 C C . LEU A 1 88 ? 10.547 12.25 6.73 1 98 88 LEU A C 1
ATOM 694 O O . LEU A 1 88 ? 11.438 11.586 6.191 1 98 88 LEU A O 1
ATOM 698 N N . LYS A 1 89 ? 10.117 12.016 7.898 1 96.62 89 LYS A N 1
ATOM 699 C CA . LYS A 1 89 ? 10.602 10.859 8.648 1 96.62 89 LYS A CA 1
ATOM 700 C C . LYS A 1 89 ? 10.227 9.555 7.949 1 96.62 89 LYS A C 1
ATOM 702 O O . LYS A 1 89 ? 11.055 8.656 7.82 1 96.62 89 LYS A O 1
ATOM 707 N N . ILE A 1 90 ? 9 9.43 7.477 1 97.31 90 ILE A N 1
ATOM 708 C CA . ILE A 1 90 ? 8.5 8.234 6.805 1 97.31 90 ILE A CA 1
ATOM 709 C C . ILE A 1 90 ? 9.273 8.023 5.5 1 97.31 90 ILE A C 1
ATOM 711 O O . ILE A 1 90 ? 9.727 6.91 5.215 1 97.31 90 ILE A O 1
ATOM 715 N N . ALA A 1 91 ? 9.453 9.07 4.75 1 97.56 91 ALA A N 1
ATOM 716 C CA . ALA A 1 91 ? 10.078 8.984 3.434 1 97.56 91 ALA A CA 1
ATOM 717 C C . ALA A 1 91 ? 11.586 8.805 3.557 1 97.56 91 ALA A C 1
ATOM 719 O O . ALA A 1 91 ? 12.234 8.297 2.641 1 97.56 91 ALA A O 1
ATOM 720 N N . GLY A 1 92 ? 12.172 9.273 4.688 1 97.06 92 GLY A N 1
ATOM 721 C CA . GLY A 1 92 ? 13.617 9.273 4.852 1 97.06 92 GLY A CA 1
ATOM 722 C C . GLY A 1 92 ? 14.328 10.25 3.934 1 97.06 92 GLY A C 1
ATOM 723 O O . GLY A 1 92 ? 15.406 9.953 3.412 1 97.06 92 GLY A O 1
ATOM 724 N N . LYS A 1 93 ? 13.703 11.391 3.645 1 97.75 93 LYS A N 1
ATOM 725 C CA . LYS A 1 93 ? 14.227 12.359 2.686 1 97.75 93 LYS A CA 1
ATOM 726 C C . LYS A 1 93 ? 13.93 13.789 3.137 1 97.75 93 LYS A C 1
ATOM 728 O O . LYS A 1 93 ? 13.148 14 4.07 1 97.75 93 LYS A O 1
ATOM 733 N N . LYS A 1 94 ? 14.617 14.75 2.42 1 97.06 94 LYS A N 1
ATOM 734 C CA . LYS A 1 94 ? 14.344 16.172 2.615 1 97.06 94 LYS A CA 1
ATOM 735 C C . LYS A 1 94 ? 13.312 16.672 1.605 1 97.06 94 LYS A C 1
ATOM 737 O O . LYS A 1 94 ? 13.016 15.992 0.621 1 97.06 94 LYS A O 1
ATOM 742 N N . THR A 1 95 ? 12.742 17.781 1.869 1 97.44 95 THR A N 1
ATOM 743 C CA . THR A 1 95 ? 11.688 18.344 1.034 1 97.44 95 THR A CA 1
ATOM 744 C C . THR A 1 95 ? 12.164 18.516 -0.405 1 97.44 95 THR A C 1
ATOM 746 O O . THR A 1 95 ? 11.383 18.359 -1.346 1 97.44 95 THR A O 1
ATOM 749 N N . GLU A 1 96 ? 13.5 18.719 -0.586 1 96.94 96 GLU A N 1
ATOM 750 C CA . GLU A 1 96 ? 14.023 18.984 -1.924 1 96.94 96 GLU A CA 1
ATOM 751 C C . GLU A 1 96 ? 14.023 17.703 -2.768 1 96.94 96 GLU A C 1
ATOM 753 O O . GLU A 1 96 ? 14.133 17.766 -3.994 1 96.94 96 GLU A O 1
ATOM 758 N N . GLU A 1 97 ? 13.844 16.625 -2.152 1 97.88 97 GLU A N 1
ATOM 759 C CA . GLU A 1 97 ? 13.969 15.336 -2.838 1 97.88 97 GLU A CA 1
ATOM 760 C C . GLU A 1 97 ? 12.602 14.719 -3.109 1 97.88 97 GLU A C 1
ATOM 762 O O . GLU A 1 97 ? 12.516 13.609 -3.639 1 97.88 97 GLU A O 1
ATOM 767 N N . LEU A 1 98 ? 11.477 15.461 -2.869 1 98.06 98 LEU A N 1
ATOM 768 C CA . LEU A 1 98 ? 10.18 14.805 -2.865 1 98.06 98 LEU A CA 1
ATOM 769 C C . LEU A 1 98 ? 9.297 15.336 -3.988 1 98.06 98 LEU A C 1
ATOM 771 O O . LEU A 1 98 ? 8.086 15.109 -3.994 1 98.06 98 LEU A O 1
ATOM 775 N N . GLU A 1 99 ? 9.883 16.016 -4.922 1 98 99 GLU A N 1
ATOM 776 C CA . GLU A 1 99 ? 9.07 16.594 -5.984 1 98 99 GLU A CA 1
ATOM 777 C C . GLU A 1 99 ? 8.344 15.508 -6.781 1 98 99 GLU A C 1
ATOM 779 O O . GLU A 1 99 ? 7.156 15.648 -7.082 1 98 99 GLU A O 1
ATOM 784 N N . GLY A 1 100 ? 9.086 14.438 -7.172 1 97.44 100 GLY A N 1
ATOM 785 C CA . GLY A 1 100 ? 8.469 13.336 -7.891 1 97.44 100 GLY A CA 1
ATOM 786 C C . GLY A 1 100 ? 7.355 12.664 -7.113 1 97.44 100 GLY A C 1
ATOM 787 O O . GLY A 1 100 ? 6.332 12.281 -7.688 1 97.44 100 GLY A O 1
ATOM 788 N N . PHE A 1 101 ? 7.543 12.57 -5.875 1 98 101 PHE A N 1
ATOM 789 C CA . PHE A 1 101 ? 6.539 11.984 -4.996 1 98 101 PHE A CA 1
ATOM 790 C C . PHE A 1 101 ? 5.234 12.773 -5.062 1 98 101 PHE A C 1
ATOM 792 O O . PHE A 1 101 ? 4.164 12.203 -5.254 1 98 101 PHE A O 1
ATOM 799 N N . PHE A 1 102 ? 5.277 14.078 -4.969 1 98.19 102 PHE A N 1
ATOM 800 C CA . PHE A 1 102 ? 4.09 14.922 -4.965 1 98.19 102 PHE A CA 1
ATOM 801 C C . PHE A 1 102 ? 3.428 14.93 -6.34 1 98.19 102 PHE A C 1
ATOM 803 O O . PHE A 1 102 ? 2.201 15.031 -6.441 1 98.19 102 PHE A O 1
ATOM 810 N N . LYS A 1 103 ? 4.227 14.836 -7.367 1 97.44 103 LYS A N 1
ATOM 811 C CA . LYS A 1 103 ? 3.646 14.727 -8.703 1 97.44 103 LYS A CA 1
ATOM 812 C C . LYS A 1 103 ? 2.783 13.477 -8.828 1 97.44 103 LYS A C 1
ATOM 814 O O . LYS A 1 103 ? 1.684 13.523 -9.383 1 97.44 103 LYS A O 1
ATOM 819 N N . ARG A 1 104 ? 3.277 12.414 -8.312 1 97.25 104 ARG A N 1
ATOM 820 C CA . ARG A 1 104 ? 2.52 11.172 -8.352 1 97.25 104 ARG A CA 1
ATOM 821 C C . ARG A 1 104 ? 1.271 11.266 -7.48 1 97.25 104 ARG A C 1
ATOM 823 O O . ARG A 1 104 ? 0.213 10.742 -7.848 1 97.25 104 ARG A O 1
ATOM 830 N N . LEU A 1 105 ? 1.35 11.945 -6.352 1 98.06 105 LEU A N 1
ATOM 831 C CA . LEU A 1 105 ? 0.187 12.133 -5.492 1 98.06 105 LEU A CA 1
ATOM 832 C C . LEU A 1 105 ? -0.875 12.977 -6.188 1 98.06 105 LEU A C 1
ATOM 834 O O . LEU A 1 105 ? -2.072 12.734 -6.027 1 98.06 105 LEU A O 1
ATOM 838 N N . ASP A 1 106 ? -0.413 13.977 -6.93 1 97.31 106 ASP A N 1
ATOM 839 C CA . ASP A 1 106 ? -1.349 14.797 -7.699 1 97.31 106 ASP A CA 1
ATOM 840 C C . ASP A 1 106 ? -2.18 13.93 -8.648 1 97.31 106 ASP A C 1
ATOM 842 O O . ASP A 1 106 ? -3.395 14.117 -8.758 1 97.31 106 ASP A O 1
ATOM 846 N N . ALA A 1 107 ? -1.499 13.023 -9.289 1 96.56 107 ALA A N 1
ATOM 847 C CA . ALA A 1 107 ? -2.189 12.125 -10.211 1 96.56 107 ALA A CA 1
ATOM 848 C C . ALA A 1 107 ? -3.199 11.25 -9.469 1 96.56 107 ALA A C 1
ATOM 850 O O . ALA A 1 107 ? -4.312 11.031 -9.953 1 96.56 107 ALA A O 1
ATOM 851 N N . LEU A 1 108 ? -2.875 10.758 -8.32 1 96.94 108 LEU A N 1
ATOM 852 C CA . LEU A 1 108 ? -3.781 9.945 -7.52 1 96.94 108 LEU A CA 1
ATOM 853 C C . LEU A 1 108 ? -4.992 10.758 -7.07 1 96.94 108 LEU A C 1
ATOM 855 O O . LEU A 1 108 ? -6.125 10.266 -7.121 1 96.94 108 LEU A O 1
ATOM 859 N N . GLU A 1 109 ? -4.68 11.914 -6.555 1 97.19 109 GLU A N 1
ATOM 860 C CA . GLU A 1 109 ? -5.734 12.82 -6.098 1 97.19 109 GLU A CA 1
ATOM 861 C C . GLU A 1 109 ? -6.777 13.047 -7.188 1 97.19 109 GLU A C 1
ATOM 863 O O . GLU A 1 109 ? -7.98 12.961 -6.934 1 97.19 109 GLU A O 1
ATOM 868 N N . GLN A 1 110 ? -6.305 13.328 -8.367 1 96.06 110 GLN A N 1
ATOM 869 C CA . GLN A 1 110 ? -7.191 13.625 -9.492 1 96.06 110 GLN A CA 1
ATOM 870 C C . GLN A 1 110 ? -7.953 12.383 -9.93 1 96.06 110 GLN A C 1
ATOM 872 O O . GLN A 1 110 ? -9.164 12.438 -10.164 1 96.06 110 GLN A O 1
ATOM 877 N N . LYS A 1 111 ? -7.344 11.305 -9.961 1 95.94 111 LYS A N 1
ATOM 878 C CA . LYS A 1 111 ? -7.938 10.086 -10.508 1 95.94 111 LYS A CA 1
ATOM 879 C C . LYS A 1 111 ? -8.93 9.469 -9.523 1 95.94 111 LYS A C 1
ATOM 881 O O . LYS A 1 111 ? -9.969 8.945 -9.93 1 95.94 111 LYS A O 1
ATOM 886 N N . TYR A 1 112 ? -8.656 9.547 -8.242 1 96.06 112 TYR A N 1
ATOM 887 C CA . TYR A 1 112 ? -9.445 8.789 -7.277 1 96.06 112 TYR A CA 1
ATOM 888 C C . TYR A 1 112 ? -10.188 9.719 -6.324 1 96.06 112 TYR A C 1
ATOM 890 O O . TYR A 1 112 ? -10.906 9.266 -5.434 1 96.06 112 TYR A O 1
ATOM 898 N N . ASN A 1 113 ? -10.016 11.055 -6.473 1 95.62 113 ASN A N 1
ATOM 899 C CA . ASN A 1 113 ? -10.695 12.055 -5.664 1 95.62 113 ASN A CA 1
ATOM 900 C C . ASN A 1 113 ? -10.406 11.875 -4.18 1 95.62 113 ASN A C 1
ATOM 902 O O . ASN A 1 113 ? -11.328 11.797 -3.365 1 95.62 113 ASN A O 1
ATOM 906 N N . ILE A 1 114 ? -9.125 11.836 -3.879 1 96.94 114 ILE A N 1
ATOM 907 C CA . ILE A 1 114 ? -8.672 11.648 -2.506 1 96.94 114 ILE A CA 1
ATOM 908 C C . ILE A 1 114 ? -7.93 12.898 -2.033 1 96.94 114 ILE A C 1
ATOM 910 O O . ILE A 1 114 ? -7.141 13.484 -2.779 1 96.94 114 ILE A O 1
ATOM 914 N N . ASN A 1 115 ? -8.18 13.312 -0.82 1 97.12 115 ASN A N 1
ATOM 915 C CA . ASN A 1 115 ? -7.465 14.43 -0.207 1 97.12 115 ASN A CA 1
ATOM 916 C C . ASN A 1 115 ? -6.281 13.945 0.626 1 97.12 115 ASN A C 1
ATOM 918 O O . ASN A 1 115 ? -6.383 12.945 1.336 1 97.12 115 ASN A O 1
ATOM 922 N N . PHE A 1 116 ? -5.188 14.664 0.486 1 98.69 116 PHE A N 1
ATOM 923 C CA . PHE A 1 116 ? -3.996 14.367 1.275 1 98.69 116 PHE A CA 1
ATOM 924 C C . PHE A 1 116 ? -3.619 15.555 2.15 1 98.69 116 PHE A C 1
ATOM 926 O O . PHE A 1 116 ? -3.562 16.688 1.673 1 98.69 116 PHE A O 1
ATOM 933 N N . ILE A 1 117 ? -3.332 15.289 3.404 1 98.81 117 ILE A N 1
ATOM 934 C CA . ILE A 1 117 ? -2.785 16.312 4.281 1 98.81 117 ILE A CA 1
ATOM 935 C C . ILE A 1 117 ? -1.565 15.773 5.02 1 98.81 117 ILE A C 1
ATOM 937 O O . ILE A 1 117 ? -1.637 14.711 5.652 1 98.81 117 ILE A O 1
ATOM 941 N N . PHE A 1 118 ? -0.511 16.531 4.949 1 98.75 118 PHE A N 1
ATOM 942 C CA . PHE A 1 118 ? 0.75 16.094 5.535 1 98.75 118 PHE A CA 1
ATOM 943 C C . PHE A 1 118 ? 1.242 17.094 6.574 1 98.75 118 PHE A C 1
ATOM 945 O O . PHE A 1 118 ? 1.076 18.297 6.402 1 98.75 118 PHE A O 1
ATOM 952 N N . THR A 1 119 ? 1.834 16.609 7.555 1 98.62 119 THR A N 1
ATOM 953 C CA . THR A 1 119 ? 2.723 17.469 8.32 1 98.62 119 THR A CA 1
ATOM 954 C C . THR A 1 119 ? 4.156 17.359 7.816 1 98.62 119 THR A C 1
ATOM 956 O O . THR A 1 119 ? 4.629 16.25 7.516 1 98.62 119 THR A O 1
ATOM 959 N N . ILE A 1 120 ? 4.852 18.469 7.738 1 98.12 120 ILE A N 1
ATOM 960 C CA . ILE A 1 120 ? 6.246 18.531 7.312 1 98.12 120 ILE A CA 1
ATOM 961 C C . ILE A 1 120 ? 7.043 19.422 8.266 1 98.12 120 ILE A C 1
ATOM 963 O O . ILE A 1 120 ? 6.641 20.547 8.547 1 98.12 120 ILE A O 1
ATOM 967 N N . HIS A 1 121 ? 8.086 18.844 8.727 1 97 121 HIS A N 1
ATOM 968 C CA . HIS A 1 121 ? 9 19.625 9.547 1 97 121 HIS A CA 1
ATOM 969 C C . HIS A 1 121 ? 9.766 20.641 8.695 1 97 121 HIS A C 1
ATOM 971 O O . HIS A 1 121 ? 10.352 20.281 7.668 1 97 121 HIS A O 1
ATOM 977 N N . GLY A 1 122 ? 9.867 21.844 9.195 1 95.31 122 GLY A N 1
ATOM 978 C CA . GLY A 1 122 ? 10.633 22.859 8.492 1 95.31 122 GLY A CA 1
ATOM 979 C C . GLY A 1 122 ? 10.109 24.266 8.695 1 95.31 122 GLY A C 1
ATOM 980 O O . GLY A 1 122 ? 9.258 24.484 9.562 1 95.31 122 GLY A O 1
ATOM 981 N N . ILE A 1 123 ? 10.781 25.172 7.906 1 94.88 123 ILE A N 1
ATOM 982 C CA . ILE A 1 123 ? 10.336 26.578 7.902 1 94.88 123 ILE A CA 1
ATOM 983 C C . ILE A 1 123 ? 10.031 27.016 6.473 1 94.88 123 ILE A C 1
ATOM 985 O O . ILE A 1 123 ? 10.562 26.438 5.516 1 94.88 123 ILE A O 1
ATOM 989 N N . GLN A 1 124 ? 9.211 28 6.391 1 93.31 124 GLN A N 1
ATOM 990 C CA . GLN A 1 124 ? 8.695 28.453 5.102 1 93.31 124 GLN A CA 1
ATOM 991 C C . GLN A 1 124 ? 9.836 28.844 4.16 1 93.31 124 GLN A C 1
ATOM 993 O O . GLN A 1 124 ? 9.797 28.547 2.969 1 93.31 124 GLN A O 1
ATOM 998 N N . GLU A 1 125 ? 10.898 29.469 4.656 1 92.88 125 GLU A N 1
ATOM 999 C CA . GLU A 1 125 ? 12 30.016 3.857 1 92.88 125 GLU A CA 1
ATOM 1000 C C . GLU A 1 125 ? 12.789 28.891 3.182 1 92.88 125 GLU A C 1
ATOM 1002 O O . GLU A 1 125 ? 13.445 29.125 2.166 1 92.88 125 GLU A O 1
ATOM 1007 N N . GLU A 1 126 ? 12.727 27.766 3.654 1 92.88 126 GLU A N 1
ATOM 1008 C CA . GLU A 1 126 ? 13.516 26.656 3.145 1 92.88 126 GLU A CA 1
ATOM 1009 C C . GLU A 1 126 ? 12.672 25.719 2.283 1 92.88 126 GLU A C 1
ATOM 1011 O O . GLU A 1 126 ? 13.18 24.75 1.71 1 92.88 126 GLU A O 1
ATOM 1016 N N . LEU A 1 127 ? 11.492 26.031 2.18 1 94.88 127 LEU A N 1
ATOM 1017 C CA . LEU A 1 127 ? 10.586 25.156 1.438 1 94.88 127 LEU A CA 1
ATOM 1018 C C . LEU A 1 127 ? 10.781 25.328 -0.065 1 94.88 127 LEU A C 1
ATOM 1020 O O . LEU A 1 127 ? 10.766 26.438 -0.579 1 94.88 127 LEU A O 1
ATOM 1024 N N . PRO A 1 128 ? 11.008 24.234 -0.783 1 96.62 128 PRO A N 1
ATOM 1025 C CA . PRO A 1 128 ? 11.094 24.344 -2.24 1 96.62 128 PRO A CA 1
ATOM 1026 C C . PRO A 1 128 ? 9.828 24.906 -2.871 1 96.62 128 PRO A C 1
ATOM 1028 O O . PRO A 1 128 ? 8.734 24.719 -2.326 1 96.62 128 PRO A O 1
ATOM 1031 N N . ASP A 1 129 ? 9.977 25.453 -4.035 1 96.25 129 ASP A N 1
ATOM 1032 C CA . ASP A 1 129 ? 8.898 26.156 -4.723 1 96.25 129 ASP A CA 1
ATOM 1033 C C . ASP A 1 129 ? 7.738 25.203 -5.031 1 96.25 129 ASP A C 1
ATOM 1035 O O . ASP A 1 129 ? 6.57 25.578 -4.895 1 96.25 129 ASP A O 1
ATOM 1039 N N . TYR A 1 130 ? 8.039 24.016 -5.441 1 96.31 130 TYR A N 1
ATOM 1040 C CA . TYR A 1 130 ? 6.996 23.094 -5.879 1 96.31 130 TYR A CA 1
ATOM 1041 C C . TYR A 1 130 ? 6.047 22.75 -4.734 1 96.31 130 TYR A C 1
ATOM 1043 O O . TYR A 1 130 ? 4.926 22.297 -4.965 1 96.31 130 TYR A O 1
ATOM 1051 N N . LEU A 1 131 ? 6.43 23.031 -3.461 1 97.12 131 LEU A N 1
ATOM 1052 C CA . LEU A 1 131 ? 5.617 22.688 -2.303 1 97.12 131 LEU A CA 1
ATOM 1053 C C . LEU A 1 131 ? 4.727 23.844 -1.885 1 97.12 131 LEU A C 1
ATOM 1055 O O . LEU A 1 131 ? 3.75 23.656 -1.155 1 97.12 131 LEU A O 1
ATOM 1059 N N . LYS A 1 132 ? 5.039 24.984 -2.268 1 94.75 132 LYS A N 1
ATOM 1060 C CA . LYS A 1 132 ? 4.379 26.188 -1.79 1 94.75 132 LYS A CA 1
ATOM 1061 C C . LYS A 1 132 ? 2.889 26.172 -2.121 1 94.75 132 LYS A C 1
ATOM 1063 O O . LYS A 1 132 ? 2.068 26.656 -1.342 1 94.75 132 LYS A O 1
ATOM 1068 N N . LYS A 1 133 ? 2.523 25.641 -3.215 1 94.12 133 LYS A N 1
ATOM 1069 C CA . LYS A 1 133 ? 1.137 25.641 -3.668 1 94.12 133 LYS A CA 1
ATOM 1070 C C . LYS A 1 133 ? 0.271 24.75 -2.777 1 94.12 133 LYS A C 1
ATOM 1072 O O . LYS A 1 133 ? -0.959 24.812 -2.84 1 94.12 133 LYS A O 1
ATOM 1077 N N . TYR A 1 134 ? 0.885 23.938 -1.948 1 96.19 134 TYR A N 1
ATOM 1078 C CA . TYR A 1 134 ? 0.138 22.969 -1.142 1 96.19 134 TYR A CA 1
ATOM 1079 C C . TYR A 1 134 ? -0.025 23.484 0.288 1 96.19 134 TYR A C 1
ATOM 1081 O O . TYR A 1 134 ? -0.659 22.812 1.116 1 96.19 134 TYR A O 1
ATOM 1089 N N . MET A 1 135 ? 0.464 24.578 0.599 1 94.81 135 MET A N 1
ATOM 1090 C CA . MET A 1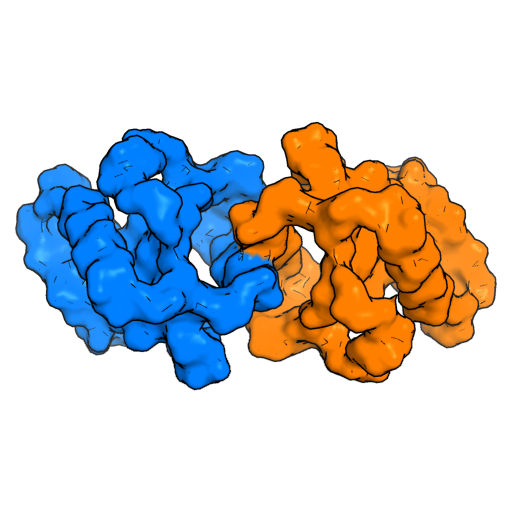 135 ? 0.542 25 1.996 1 94.81 135 MET A CA 1
ATOM 1091 C C . MET A 1 135 ? -0.848 25.266 2.559 1 94.81 135 MET A C 1
ATOM 1093 O O . MET A 1 135 ? -1.583 26.109 2.025 1 94.81 135 MET A O 1
ATOM 1097 N N . LEU A 1 136 ? -1.142 24.562 3.582 1 89.12 136 LEU A N 1
ATOM 1098 C CA . LEU A 1 136 ? -2.381 24.781 4.32 1 89.12 136 LEU A CA 1
ATOM 1099 C C . LEU A 1 136 ? -2.152 25.719 5.496 1 89.12 136 LEU A C 1
ATOM 1101 O O . LEU A 1 136 ? -2.928 26.656 5.707 1 89.12 136 LEU A O 1
ATOM 1105 N N . GLN A 1 137 ? -1.146 25.453 6.246 1 91.62 137 GLN A N 1
ATOM 1106 C CA . GLN A 1 137 ? -0.85 26.203 7.457 1 91.62 137 GLN A CA 1
ATOM 1107 C C . GLN A 1 137 ? 0.646 26.203 7.758 1 91.62 137 GLN A C 1
ATOM 1109 O O . GLN A 1 137 ? 1.323 25.188 7.562 1 91.62 137 GLN A O 1
ATOM 1114 N N . ILE A 1 138 ? 1.079 27.281 8.227 1 92.06 138 ILE A N 1
ATOM 1115 C CA . ILE A 1 138 ? 2.449 27.438 8.703 1 92.06 138 ILE A CA 1
ATOM 1116 C C . ILE A 1 138 ? 2.445 27.75 10.195 1 92.06 138 ILE A C 1
ATOM 1118 O O . ILE A 1 138 ? 1.85 28.75 10.625 1 92.06 138 ILE A O 1
ATOM 1122 N N . LEU A 1 139 ? 3.082 26.875 10.859 1 92.31 139 LEU A N 1
ATOM 1123 C CA . LEU A 1 139 ? 3.119 27.047 12.305 1 92.31 139 LEU A CA 1
ATOM 1124 C C . LEU A 1 139 ? 4.5 27.5 12.766 1 92.31 139 LEU A C 1
ATOM 1126 O O . LEU A 1 139 ? 5.516 27.047 12.234 1 92.31 139 LEU A O 1
ATOM 1130 N N . GLU A 1 140 ? 4.543 28.406 13.602 1 86.12 140 GLU A N 1
ATOM 1131 C CA . GLU A 1 140 ? 5.793 28.984 14.086 1 86.12 140 GLU A CA 1
ATOM 1132 C C . GLU A 1 140 ? 6.242 28.297 15.383 1 86.12 140 GLU A C 1
ATOM 1134 O O . GLU A 1 140 ? 5.414 27.844 16.172 1 86.12 140 GLU A O 1
ATOM 1139 N N . MET B 1 1 ? 1.212 -18.516 4.637 1 92.94 1 MET B N 1
ATOM 1140 C CA . MET B 1 1 ? 2.129 -19.266 3.791 1 92.94 1 MET B CA 1
ATOM 1141 C C . MET B 1 1 ? 2.469 -18.5 2.521 1 92.94 1 MET B C 1
ATOM 1143 O O . MET B 1 1 ? 1.672 -17.672 2.057 1 92.94 1 MET B O 1
ATOM 1147 N N . ILE B 1 2 ? 3.688 -18.656 2.062 1 97.81 2 ILE B N 1
ATOM 1148 C CA . ILE B 1 2 ? 4.121 -18.109 0.776 1 97.81 2 ILE B CA 1
ATOM 1149 C C . ILE B 1 2 ? 4.316 -19.25 -0.22 1 97.81 2 ILE B C 1
ATOM 1151 O O . ILE B 1 2 ? 4.973 -20.25 0.09 1 97.81 2 ILE B O 1
ATOM 1155 N N . LYS B 1 3 ? 3.701 -19.156 -1.377 1 98.44 3 LYS B N 1
ATOM 1156 C CA . LYS B 1 3 ? 3.836 -20.172 -2.414 1 98.44 3 LYS B CA 1
ATOM 1157 C C . LYS B 1 3 ? 4.141 -19.531 -3.77 1 98.44 3 LYS B C 1
ATOM 1159 O O . LYS B 1 3 ? 3.785 -18.375 -4.016 1 98.44 3 LYS B O 1
ATOM 1164 N N . ILE B 1 4 ? 4.766 -20.359 -4.613 1 98.38 4 ILE B N 1
ATOM 1165 C CA . ILE B 1 4 ? 5.172 -19.891 -5.93 1 98.38 4 ILE B CA 1
ATOM 1166 C C . ILE B 1 4 ? 4.727 -20.875 -7.004 1 98.38 4 ILE B C 1
ATOM 1168 O O . ILE B 1 4 ? 4.895 -22.094 -6.844 1 98.38 4 ILE B O 1
ATOM 1172 N N . ILE B 1 5 ? 4.152 -20.438 -7.992 1 98.56 5 ILE B N 1
ATOM 1173 C CA . ILE B 1 5 ? 3.924 -21.172 -9.234 1 98.56 5 ILE B CA 1
ATOM 1174 C C . ILE B 1 5 ? 4.969 -20.75 -10.273 1 98.56 5 ILE B C 1
ATOM 1176 O O . ILE B 1 5 ? 4.969 -19.609 -10.742 1 98.56 5 ILE B O 1
ATOM 1180 N N . LEU B 1 6 ? 5.828 -21.656 -10.609 1 98.25 6 LEU B N 1
ATOM 1181 C CA . LEU B 1 6 ? 6.973 -21.406 -11.477 1 98.25 6 LEU B CA 1
ATOM 1182 C C . LEU B 1 6 ? 6.746 -21.984 -12.867 1 98.25 6 LEU B C 1
ATOM 1184 O O . LEU B 1 6 ? 6.242 -23.109 -12.992 1 98.25 6 LEU B O 1
ATOM 1188 N N . GLY B 1 7 ? 7.156 -21.203 -13.898 1 97.69 7 GLY B N 1
ATOM 1189 C CA . GLY B 1 7 ? 7.102 -21.734 -15.258 1 97.69 7 GLY B CA 1
ATOM 1190 C C . GLY B 1 7 ? 7.527 -20.734 -16.312 1 97.69 7 GLY B C 1
ATOM 1191 O O . GLY B 1 7 ? 7.664 -19.531 -16.016 1 97.69 7 GLY B O 1
ATOM 1192 N N . LYS B 1 8 ? 7.691 -21.172 -17.516 1 96.25 8 LYS B N 1
ATOM 1193 C CA . LYS B 1 8 ? 8.031 -20.312 -18.656 1 96.25 8 LYS B CA 1
ATOM 1194 C C . LYS B 1 8 ? 6.793 -19.641 -19.219 1 96.25 8 LYS B C 1
ATOM 1196 O O . LYS B 1 8 ? 5.68 -19.875 -18.75 1 96.25 8 LYS B O 1
ATOM 1201 N N . LYS B 1 9 ? 7.141 -18.672 -20.125 1 94.06 9 LYS B N 1
ATOM 1202 C CA . LYS B 1 9 ? 6.031 -18.031 -20.828 1 94.06 9 LYS B CA 1
ATOM 1203 C C . LYS B 1 9 ? 5.145 -19.062 -21.516 1 94.06 9 LYS B C 1
ATOM 1205 O O . LYS B 1 9 ? 5.645 -19.953 -22.188 1 94.06 9 LYS B O 1
ATOM 1210 N N . GLY B 1 10 ? 3.883 -18.891 -21.297 1 94.75 10 GLY B N 1
ATOM 1211 C CA . GLY B 1 10 ? 2.938 -19.766 -21.969 1 94.75 10 GLY B CA 1
ATOM 1212 C C . GLY B 1 10 ? 2.734 -21.094 -21.25 1 94.75 10 GLY B C 1
ATOM 1213 O O . GLY B 1 10 ? 1.978 -21.938 -21.719 1 94.75 10 GLY B O 1
ATOM 1214 N N . SER B 1 11 ? 3.246 -21.375 -20.125 1 96.56 11 SER B N 1
ATOM 1215 C CA . SER B 1 11 ? 3.186 -22.641 -19.422 1 96.56 11 SER B CA 1
ATOM 1216 C C . SER B 1 11 ? 1.863 -22.812 -18.672 1 96.56 11 SER B C 1
ATOM 1218 O O . SER B 1 11 ? 1.544 -23.906 -18.188 1 96.56 11 SER B O 1
ATOM 1220 N N . GLY B 1 12 ? 1.126 -21.688 -18.547 1 97.25 12 GLY B N 1
ATOM 1221 C CA . GLY B 1 12 ? -0.163 -21.75 -17.875 1 97.25 12 GLY B CA 1
ATOM 1222 C C . GLY B 1 12 ? -0.123 -21.234 -16.453 1 97.25 12 GLY B C 1
ATOM 1223 O O . GLY B 1 12 ? -1.001 -21.547 -15.648 1 97.25 12 GLY B O 1
ATOM 1224 N N . LYS B 1 13 ? 0.86 -20.5 -16.094 1 97.94 13 LYS B N 1
ATOM 1225 C CA . LYS B 1 13 ? 1.011 -19.984 -14.727 1 97.94 13 LYS B CA 1
ATOM 1226 C C . LYS B 1 13 ? -0.2 -19.156 -14.32 1 97.94 13 LYS B C 1
ATOM 1228 O O . LYS B 1 13 ? -0.773 -19.375 -13.25 1 97.94 13 LYS B O 1
ATOM 1233 N N . THR B 1 14 ? -0.528 -18.219 -15.195 1 97.88 14 THR B N 1
ATOM 1234 C CA . THR B 1 14 ? -1.639 -17.312 -14.906 1 97.88 14 THR B CA 1
ATOM 1235 C C . THR B 1 14 ? -2.93 -18.109 -14.695 1 97.88 14 THR B C 1
ATOM 1237 O O . THR B 1 14 ? -3.645 -17.875 -13.719 1 97.88 14 THR B O 1
ATOM 1240 N N . LYS B 1 15 ? -3.225 -19.031 -15.609 1 97.94 15 LYS B N 1
ATOM 1241 C CA . LYS B 1 15 ? -4.422 -19.859 -15.492 1 97.94 15 LYS B CA 1
ATOM 1242 C C . LYS B 1 15 ? -4.434 -20.625 -14.164 1 97.94 15 LYS B C 1
ATOM 1244 O O . LYS B 1 15 ? -5.473 -20.703 -13.508 1 97.94 15 LYS B O 1
ATOM 1249 N N . THR B 1 16 ? -3.387 -21.203 -13.82 1 98.38 16 THR B N 1
ATOM 1250 C CA . THR B 1 16 ? -3.26 -21.938 -12.57 1 98.38 16 THR B CA 1
ATOM 1251 C C . THR B 1 16 ? -3.502 -21.031 -11.367 1 98.38 16 THR B C 1
ATOM 1253 O O . THR B 1 16 ? -4.227 -21.406 -10.445 1 98.38 16 THR B O 1
ATOM 1256 N N . LEU B 1 17 ? -2.893 -19.859 -11.344 1 98.62 17 LEU B N 1
ATOM 1257 C CA . LEU B 1 17 ? -3.074 -18.906 -10.25 1 98.62 17 LEU B CA 1
ATOM 1258 C C . LEU B 1 17 ? -4.543 -18.516 -10.109 1 98.62 17 LEU B C 1
ATOM 1260 O O . LEU B 1 17 ? -5.074 -18.484 -9 1 98.62 17 LEU B O 1
ATOM 1264 N N . ILE B 1 18 ? -5.148 -18.25 -11.242 1 98.69 18 ILE B N 1
ATOM 1265 C CA . ILE B 1 18 ? -6.559 -17.875 -11.25 1 98.69 18 ILE B CA 1
ATOM 1266 C C . ILE B 1 18 ? -7.391 -19.016 -10.656 1 98.69 18 ILE B C 1
ATOM 1268 O O . ILE B 1 18 ? -8.273 -18.781 -9.828 1 98.69 18 ILE B O 1
ATOM 1272 N N . HIS B 1 19 ? -7.086 -20.188 -11.102 1 98.44 19 HIS B N 1
ATOM 1273 C CA . HIS B 1 19 ? -7.789 -21.344 -10.57 1 98.44 19 HIS B CA 1
ATOM 1274 C C . HIS B 1 19 ? -7.613 -21.469 -9.062 1 98.44 19 HIS B C 1
ATOM 1276 O O . HIS B 1 19 ? -8.586 -21.656 -8.328 1 98.44 19 HIS B O 1
ATOM 1282 N N . GLU B 1 20 ? -6.438 -21.328 -8.586 1 97.88 20 GLU B N 1
ATOM 1283 C CA . GLU B 1 20 ? -6.148 -21.406 -7.156 1 97.88 20 GLU B CA 1
ATOM 1284 C C . GLU B 1 20 ? -6.926 -20.344 -6.375 1 97.88 20 GLU B C 1
ATOM 1286 O O . GLU B 1 20 ? -7.496 -20.641 -5.32 1 97.88 20 GLU B O 1
ATOM 1291 N N . ALA B 1 21 ? -6.902 -19.125 -6.855 1 98.31 21 ALA B N 1
ATOM 1292 C CA . ALA B 1 21 ? -7.609 -18.016 -6.203 1 98.31 21 ALA B CA 1
ATOM 1293 C C . ALA B 1 21 ? -9.109 -18.281 -6.16 1 98.31 21 ALA B C 1
ATOM 1295 O O . ALA B 1 21 ? -9.742 -18.172 -5.105 1 98.31 21 ALA B O 1
ATOM 1296 N N . ASN B 1 22 ? -9.648 -18.703 -7.285 1 98.56 22 ASN B N 1
ATOM 1297 C CA . ASN B 1 22 ? -11.086 -18.938 -7.375 1 98.56 22 ASN B CA 1
ATOM 1298 C C . ASN B 1 22 ? -11.523 -20.109 -6.496 1 98.56 22 ASN B C 1
ATOM 1300 O O . ASN B 1 22 ? -12.617 -20.078 -5.926 1 98.56 22 ASN B O 1
ATOM 1304 N N . GLU B 1 23 ? -10.719 -21.062 -6.375 1 97.94 23 GLU B N 1
ATOM 1305 C CA . GLU B 1 23 ? -11.031 -22.203 -5.508 1 97.94 23 GLU B CA 1
ATOM 1306 C C . GLU B 1 23 ? -10.953 -21.812 -4.035 1 97.94 23 GLU B C 1
ATOM 1308 O O . GLU B 1 23 ? -11.719 -22.312 -3.213 1 97.94 23 GLU B O 1
ATOM 1313 N N . ALA B 1 24 ? -10.078 -20.906 -3.744 1 97.31 24 ALA B N 1
ATOM 1314 C CA . ALA B 1 24 ? -9.859 -20.5 -2.359 1 97.31 24 ALA B CA 1
ATOM 1315 C C . ALA B 1 24 ? -11.078 -19.781 -1.797 1 97.31 24 ALA B C 1
ATOM 1317 O O . ALA B 1 24 ? -11.289 -19.766 -0.582 1 97.31 24 ALA B O 1
ATOM 1318 N N . VAL B 1 25 ? -11.891 -19.156 -2.627 1 96.81 25 VAL B N 1
ATOM 1319 C CA . VAL B 1 25 ? -13.094 -18.438 -2.217 1 96.81 25 VAL B CA 1
ATOM 1320 C C . VAL B 1 25 ? -14 -19.359 -1.414 1 96.81 25 VAL B C 1
ATOM 1322 O O . VAL B 1 25 ? -14.656 -18.938 -0.46 1 96.81 25 VAL B O 1
ATOM 1325 N N . LYS B 1 26 ? -13.945 -20.625 -1.751 1 95.38 26 LYS B N 1
ATOM 1326 C CA . LYS B 1 26 ? -14.828 -21.625 -1.141 1 95.38 26 LYS B CA 1
ATOM 1327 C C . LYS B 1 26 ? -14.352 -22 0.257 1 95.38 26 LYS B C 1
ATOM 1329 O O . LYS B 1 26 ? -15.117 -22.531 1.062 1 95.38 26 LYS B O 1
ATOM 1334 N N . LYS B 1 27 ? -13.227 -21.719 0.512 1 94.5 27 LYS B N 1
ATOM 1335 C CA . LYS B 1 27 ? -12.617 -22.25 1.73 1 94.5 27 LYS B CA 1
ATOM 1336 C C . LYS B 1 27 ? -12.25 -21.125 2.693 1 94.5 27 LYS B C 1
ATOM 1338 O O . LYS B 1 27 ? -11.938 -21.375 3.857 1 94.5 27 LYS B O 1
ATOM 1343 N N . THR B 1 28 ? -12.242 -19.906 2.217 1 93.06 28 THR B N 1
ATOM 1344 C CA . THR B 1 28 ? -11.766 -18.766 3 1 93.06 28 THR B CA 1
ATOM 1345 C C . THR B 1 28 ? -12.93 -18.031 3.658 1 93.06 28 THR B C 1
ATOM 1347 O O . THR B 1 28 ? -13.984 -17.859 3.047 1 93.06 28 THR B O 1
ATOM 1350 N N . LYS B 1 29 ? -12.742 -17.594 4.891 1 94.25 29 LYS B N 1
ATOM 1351 C CA . LYS B 1 29 ? -13.742 -16.812 5.598 1 94.25 29 LYS B CA 1
ATOM 1352 C C . LYS B 1 29 ? -13.5 -15.32 5.406 1 94.25 29 LYS B C 1
ATOM 1354 O O . LYS B 1 29 ? -14.445 -14.523 5.398 1 94.25 29 LYS B O 1
ATOM 1359 N N . GLY B 1 30 ? -12.359 -15 5.199 1 96.12 30 GLY B N 1
ATOM 1360 C CA . GLY B 1 30 ? -12 -13.602 5.016 1 96.12 30 GLY B CA 1
ATOM 1361 C C . GLY B 1 30 ? -12 -13.172 3.564 1 96.12 30 GLY B C 1
ATOM 1362 O O . GLY B 1 30 ? -12.75 -13.719 2.748 1 96.12 30 GLY B O 1
ATOM 1363 N N . HIS B 1 31 ? -11.289 -12.133 3.252 1 97.75 31 HIS B N 1
ATOM 1364 C CA . HIS B 1 31 ? -11.266 -11.555 1.916 1 97.75 31 HIS B CA 1
ATOM 1365 C C . HIS B 1 31 ? -10.016 -11.969 1.154 1 97.75 31 HIS B C 1
ATOM 1367 O O . HIS B 1 31 ? -8.961 -12.195 1.759 1 97.75 31 HIS B O 1
ATOM 1373 N N . LEU B 1 32 ? -10.172 -12.062 -0.115 1 98.62 32 LEU B N 1
ATOM 1374 C CA . LEU B 1 32 ? -9.062 -12.383 -1.002 1 98.62 32 LEU B CA 1
ATOM 1375 C C . LEU B 1 32 ? -8.812 -11.242 -1.984 1 98.62 32 LEU B C 1
ATOM 1377 O O . LEU B 1 32 ? -9.742 -10.531 -2.373 1 98.62 32 LEU B O 1
ATOM 1381 N N . VAL B 1 33 ? -7.543 -11.102 -2.359 1 98.69 33 VAL B N 1
ATOM 1382 C CA . VAL B 1 33 ? -7.145 -10.078 -3.314 1 98.69 33 VAL B CA 1
ATOM 1383 C C . VAL B 1 33 ? -6.336 -10.703 -4.445 1 98.69 33 VAL B C 1
ATOM 1385 O O . VAL B 1 33 ? -5.512 -11.586 -4.211 1 98.69 33 VAL B O 1
ATOM 1388 N N . PHE B 1 34 ? -6.621 -10.305 -5.621 1 98.88 34 PHE B N 1
ATOM 1389 C CA . PHE B 1 34 ? -5.848 -10.695 -6.793 1 98.88 34 PHE B CA 1
ATOM 1390 C C . PHE B 1 34 ? -5.172 -9.484 -7.426 1 98.88 34 PHE B C 1
ATOM 1392 O O . PHE B 1 34 ? -5.84 -8.516 -7.797 1 98.88 34 PHE B O 1
ATOM 1399 N N . VAL B 1 35 ? -3.863 -9.562 -7.559 1 98.62 35 VAL B N 1
ATOM 1400 C CA . VAL B 1 35 ? -3.068 -8.469 -8.102 1 98.62 35 VAL B CA 1
ATOM 1401 C C . VAL B 1 35 ? -2.477 -8.883 -9.453 1 98.62 35 VAL B C 1
ATOM 1403 O O . VAL B 1 35 ? -1.865 -9.945 -9.57 1 98.62 35 VAL B O 1
ATOM 1406 N N . ASP B 1 36 ? -2.645 -8.07 -10.375 1 97.94 36 ASP B N 1
ATOM 1407 C CA . ASP B 1 36 ? -2.104 -8.273 -11.711 1 97.94 36 ASP B CA 1
ATOM 1408 C C . ASP B 1 36 ? -1.423 -7.004 -12.227 1 97.94 36 ASP B C 1
ATOM 1410 O O . ASP B 1 36 ? -1.598 -5.926 -11.656 1 97.94 36 ASP B O 1
ATOM 1414 N N . VAL B 1 37 ? -0.611 -7.172 -13.25 1 96.25 37 VAL B N 1
ATOM 1415 C CA . VAL B 1 37 ? 0.065 -6.031 -13.859 1 96.25 37 VAL B CA 1
ATOM 1416 C C . VAL B 1 37 ? -0.967 -5.07 -14.438 1 96.25 37 VAL B C 1
ATOM 1418 O O . VAL B 1 37 ? -0.875 -3.855 -14.242 1 96.25 37 VAL B O 1
ATOM 1421 N N . ASP B 1 38 ? -1.894 -5.609 -15.141 1 94.19 38 ASP B N 1
ATOM 1422 C CA . ASP B 1 38 ? -2.979 -4.809 -15.703 1 94.19 38 ASP B CA 1
ATOM 1423 C C . ASP B 1 38 ? -4.324 -5.504 -15.516 1 94.19 38 ASP B C 1
ATOM 1425 O O . ASP B 1 38 ? -4.453 -6.406 -14.688 1 94.19 38 ASP B O 1
ATOM 1429 N N . ASN B 1 39 ? -5.367 -5.098 -16.281 1 94.62 39 ASN B N 1
ATOM 1430 C CA . ASN B 1 39 ? -6.723 -5.582 -16.031 1 94.62 39 ASN B CA 1
ATOM 1431 C C . ASN B 1 39 ? -7.09 -6.734 -16.953 1 94.62 39 ASN B C 1
ATOM 1433 O O . ASN B 1 39 ? -8.266 -7.082 -17.094 1 94.62 39 ASN B O 1
ATOM 1437 N N . SER B 1 40 ? -6.145 -7.336 -17.547 1 93.12 40 SER B N 1
ATOM 1438 C CA . SER B 1 40 ? -6.379 -8.289 -18.625 1 93.12 40 SER B CA 1
ATOM 1439 C C . SER B 1 40 ? -7.16 -9.508 -18.141 1 93.12 40 SER B C 1
ATOM 1441 O O . SER B 1 40 ? -7.898 -10.125 -18.906 1 93.12 40 SER B O 1
ATOM 1443 N N . HIS B 1 41 ? -7.035 -9.836 -16.828 1 96.38 41 HIS B N 1
ATOM 1444 C CA . HIS B 1 41 ? -7.645 -11.07 -16.359 1 96.38 41 HIS B CA 1
ATOM 1445 C C . HIS B 1 41 ? -8.797 -10.781 -15.391 1 96.38 41 HIS B C 1
ATOM 1447 O O . HIS B 1 41 ? -9.312 -11.695 -14.742 1 96.38 41 HIS B O 1
ATOM 1453 N N . MET B 1 42 ? -9.172 -9.602 -15.273 1 96.25 42 MET B N 1
ATOM 1454 C CA . MET B 1 42 ? -10.133 -9.156 -14.266 1 96.25 42 MET B CA 1
ATOM 1455 C C . MET B 1 42 ? -11.422 -9.961 -14.352 1 96.25 42 MET B C 1
ATOM 1457 O O . MET B 1 42 ? -11.992 -10.336 -13.328 1 96.25 42 MET B O 1
ATOM 1461 N N . PHE B 1 43 ? -11.82 -10.375 -15.547 1 97.25 43 PHE B N 1
ATOM 1462 C CA . PHE B 1 43 ? -13.125 -11.008 -15.734 1 97.25 43 PHE B CA 1
ATOM 1463 C C . PHE B 1 43 ? -13.047 -12.5 -15.438 1 97.25 43 PHE B C 1
ATOM 1465 O O . PHE B 1 43 ? -14.078 -13.172 -15.336 1 97.25 43 PHE B O 1
ATOM 1472 N N . GLN B 1 44 ? -11.891 -13.031 -15.289 1 98.25 44 GLN B N 1
ATOM 1473 C CA . GLN B 1 44 ? -11.711 -14.453 -14.992 1 98.25 44 GLN B CA 1
ATOM 1474 C C . GLN B 1 44 ? -11.695 -14.703 -13.484 1 98.25 44 GLN B C 1
ATOM 1476 O O . GLN B 1 44 ? -11.695 -15.852 -13.047 1 98.25 44 GLN B O 1
ATOM 1481 N N . ILE B 1 45 ? -11.672 -13.617 -12.758 1 98.5 45 ILE B N 1
ATOM 1482 C CA . ILE B 1 45 ? -11.547 -13.711 -11.312 1 98.5 45 ILE B CA 1
ATOM 1483 C C . ILE B 1 45 ? -12.938 -13.695 -10.672 1 98.5 45 ILE B C 1
ATOM 1485 O O . ILE B 1 45 ? -13.797 -12.898 -11.062 1 98.5 45 ILE B O 1
ATOM 1489 N N . ASP B 1 46 ? -13.133 -14.617 -9.734 1 98.25 46 ASP B N 1
ATOM 1490 C CA . ASP B 1 46 ? -14.383 -14.648 -8.984 1 98.25 46 ASP B CA 1
ATOM 1491 C C . ASP B 1 46 ? -14.719 -13.273 -8.406 1 98.25 46 ASP B C 1
ATOM 1493 O O . ASP B 1 46 ? -13.836 -12.586 -7.887 1 98.25 46 ASP B O 1
ATOM 1497 N N . TYR B 1 47 ? -16 -12.883 -8.445 1 96.62 47 TYR B N 1
ATOM 1498 C CA . TYR B 1 47 ? -16.438 -11.539 -8.062 1 96.62 47 TYR B CA 1
ATOM 1499 C C . TYR B 1 47 ? -16.219 -11.297 -6.574 1 96.62 47 TYR B C 1
ATOM 1501 O O . TYR B 1 47 ? -16.219 -10.156 -6.117 1 96.62 47 TYR B O 1
ATOM 1509 N N . LYS B 1 48 ? -16.031 -12.359 -5.852 1 97.25 48 LYS B N 1
ATOM 1510 C CA . LYS B 1 48 ? -15.812 -12.234 -4.414 1 97.25 48 LYS B CA 1
ATOM 1511 C C . LYS B 1 48 ? -14.367 -11.859 -4.105 1 97.25 48 LYS B C 1
ATOM 1513 O O . LYS B 1 48 ? -14.031 -11.516 -2.969 1 97.25 48 LYS B O 1
ATOM 1518 N N . ILE B 1 49 ? -13.539 -11.953 -5.062 1 98.31 49 ILE B N 1
ATOM 1519 C CA . ILE B 1 49 ? -12.133 -11.594 -4.918 1 98.31 49 ILE B CA 1
ATOM 1520 C C . ILE B 1 49 ? -11.906 -10.164 -5.418 1 98.31 49 ILE B C 1
ATOM 1522 O O . ILE B 1 49 ? -12.297 -9.828 -6.539 1 98.31 49 ILE B O 1
ATOM 1526 N N . ARG B 1 50 ? -11.336 -9.391 -4.652 1 97.69 50 ARG B N 1
ATOM 1527 C CA . ARG B 1 50 ? -11.031 -8.039 -5.113 1 97.69 50 ARG B CA 1
ATOM 1528 C C . ARG B 1 50 ? -9.867 -8.047 -6.102 1 97.69 50 ARG B C 1
ATOM 1530 O O . ARG B 1 50 ? -8.758 -8.469 -5.758 1 97.69 50 ARG B O 1
ATOM 1537 N N . PHE B 1 51 ? -10.148 -7.555 -7.242 1 98.25 51 PHE B N 1
ATOM 1538 C CA . PHE B 1 51 ? -9.109 -7.473 -8.266 1 98.25 51 PHE B CA 1
ATOM 1539 C C . PHE B 1 51 ? -8.422 -6.109 -8.234 1 98.25 51 PHE B C 1
ATOM 1541 O O . PHE B 1 51 ? -9.086 -5.078 -8.102 1 98.25 51 PHE B O 1
ATOM 1548 N N . MET B 1 52 ? -7.027 -6.141 -8.406 1 97.69 52 MET B N 1
ATOM 1549 C CA . MET B 1 52 ? -6.25 -4.902 -8.406 1 97.69 52 MET B CA 1
ATOM 1550 C C . MET B 1 52 ? -5.219 -4.906 -9.531 1 97.69 52 MET B C 1
ATOM 1552 O O . MET B 1 52 ? -4.23 -5.641 -9.461 1 97.69 52 MET B O 1
ATOM 1556 N N . GLY B 1 53 ? -5.414 -3.998 -10.477 1 96.62 53 GLY B N 1
ATOM 1557 C CA . GLY B 1 53 ? -4.379 -3.74 -11.469 1 96.62 53 GLY B CA 1
ATOM 1558 C C . GLY B 1 53 ? -3.375 -2.695 -11.023 1 96.62 53 GLY B C 1
ATOM 1559 O O . GLY B 1 53 ? -3.707 -1.512 -10.914 1 96.62 53 GLY B O 1
ATOM 1560 N N . ILE B 1 54 ? -2.09 -3.043 -10.93 1 95.62 54 ILE B N 1
ATOM 1561 C CA . ILE B 1 54 ? -1.163 -2.158 -10.234 1 95.62 54 ILE B CA 1
ATOM 1562 C C . ILE B 1 54 ? -0.653 -1.086 -11.195 1 95.62 54 ILE B C 1
ATOM 1564 O O . ILE B 1 54 ? -0.128 -0.056 -10.766 1 95.62 54 ILE B O 1
ATOM 1568 N N . LYS B 1 55 ? -0.78 -1.312 -12.477 1 93.44 55 LYS B N 1
ATOM 1569 C CA . LYS B 1 55 ? -0.387 -0.293 -13.445 1 93.44 55 LYS B CA 1
ATOM 1570 C C . LYS B 1 55 ? -1.162 1.003 -13.219 1 93.44 55 LYS B C 1
ATOM 1572 O O . LYS B 1 55 ? -0.628 2.096 -13.43 1 93.44 55 LYS B O 1
ATOM 1577 N N . ASP B 1 56 ? -2.367 0.902 -12.758 1 91.38 56 ASP B N 1
ATOM 1578 C CA . ASP B 1 56 ? -3.225 2.057 -12.516 1 91.38 56 ASP B CA 1
ATOM 1579 C C . ASP B 1 56 ? -2.646 2.945 -11.414 1 91.38 56 ASP B C 1
ATOM 1581 O O . ASP B 1 56 ? -2.975 4.129 -11.328 1 91.38 56 ASP B O 1
ATOM 1585 N N . TYR B 1 57 ? -1.725 2.422 -10.68 1 95.69 57 TYR B N 1
ATOM 1586 C CA . TYR B 1 57 ? -1.164 3.139 -9.539 1 95.69 57 TYR B CA 1
ATOM 1587 C C . TYR B 1 57 ? 0.304 3.473 -9.773 1 95.69 57 TYR B C 1
ATOM 1589 O O . TYR B 1 57 ? 0.986 3.967 -8.875 1 95.69 57 TYR B O 1
ATOM 1597 N N . GLN B 1 58 ? 0.85 3.057 -10.859 1 94.44 58 GLN B N 1
ATOM 1598 C CA . GLN B 1 58 ? 2.238 3.32 -11.219 1 94.44 58 GLN B CA 1
ATOM 1599 C C . GLN B 1 58 ? 3.201 2.652 -10.242 1 94.44 58 GLN B C 1
ATOM 1601 O O . GLN B 1 58 ? 4.176 3.266 -9.805 1 94.44 58 GLN B O 1
ATOM 1606 N N . ILE B 1 59 ? 2.814 1.516 -9.797 1 97.25 59 ILE B N 1
ATOM 1607 C CA . ILE B 1 59 ? 3.725 0.668 -9.031 1 97.25 59 ILE B CA 1
ATOM 1608 C C . ILE B 1 59 ? 4.711 -0.011 -9.977 1 97.25 59 ILE B C 1
ATOM 1610 O O . ILE B 1 59 ? 4.328 -0.875 -10.773 1 97.25 59 ILE B O 1
ATOM 1614 N N . THR B 1 60 ? 6.055 0.323 -9.797 1 93.62 60 THR B N 1
ATOM 1615 C CA . THR B 1 60 ? 6.945 -0.093 -10.867 1 93.62 60 THR B CA 1
ATOM 1616 C C . THR B 1 60 ? 8.203 -0.752 -10.312 1 93.62 60 THR B C 1
ATOM 1618 O O . THR B 1 60 ? 9.133 -1.067 -11.055 1 93.62 60 THR B O 1
ATOM 1621 N N . ASN B 1 61 ? 8.289 -0.885 -9.062 1 97.25 61 ASN B N 1
ATOM 1622 C CA . ASN B 1 61 ? 9.469 -1.523 -8.492 1 97.25 61 ASN B CA 1
ATOM 1623 C C . ASN B 1 61 ? 9.125 -2.277 -7.207 1 97.25 61 ASN B C 1
ATOM 1625 O O . ASN B 1 61 ? 8 -2.186 -6.707 1 97.25 61 ASN B O 1
ATOM 1629 N N . GLU B 1 62 ? 10.102 -2.977 -6.758 1 98.06 62 GLU B N 1
ATOM 1630 C CA . GLU B 1 62 ? 9.938 -3.885 -5.625 1 98.06 62 GLU B CA 1
ATOM 1631 C C . GLU B 1 62 ? 9.492 -3.135 -4.375 1 98.06 62 GLU B C 1
ATOM 1633 O O . GLU B 1 62 ? 8.562 -3.564 -3.686 1 98.06 62 GLU B O 1
ATOM 1638 N N . GLU B 1 63 ? 10.164 -2.025 -4.098 1 98.06 63 GLU B N 1
ATOM 1639 C CA . GLU B 1 63 ? 9.859 -1.272 -2.883 1 98.06 63 GLU B CA 1
ATOM 1640 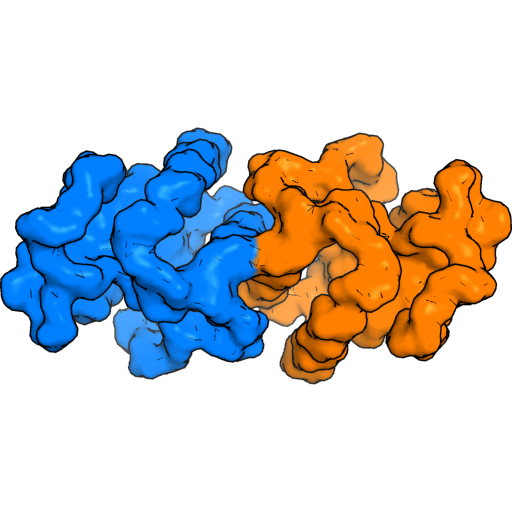C C . GLU B 1 63 ? 8.422 -0.75 -2.902 1 98.06 63 GLU B C 1
ATOM 1642 O O . GLU B 1 63 ? 7.695 -0.879 -1.915 1 98.06 63 GLU B O 1
ATOM 1647 N N . ALA B 1 64 ? 8.078 -0.197 -4.02 1 98.25 64 ALA B N 1
ATOM 1648 C CA . ALA B 1 64 ? 6.715 0.305 -4.16 1 98.25 64 ALA B CA 1
ATOM 1649 C C . ALA B 1 64 ? 5.699 -0.829 -4.051 1 98.25 64 ALA B C 1
ATOM 1651 O O . ALA B 1 64 ? 4.641 -0.667 -3.439 1 98.25 64 ALA B O 1
ATOM 1652 N N . PHE B 1 65 ? 6.027 -1.962 -4.578 1 98.62 65 PHE B N 1
ATOM 1653 C CA . PHE B 1 65 ? 5.098 -3.084 -4.52 1 98.62 65 PHE B CA 1
ATOM 1654 C C . PHE B 1 65 ? 4.965 -3.602 -3.092 1 98.62 65 PHE B C 1
ATOM 1656 O O . PHE B 1 65 ? 3.867 -3.938 -2.648 1 98.62 65 PHE B O 1
ATOM 1663 N N . TYR B 1 66 ? 6.066 -3.689 -2.459 1 98.56 66 TYR B N 1
ATOM 1664 C CA . TYR B 1 66 ? 5.992 -4.086 -1.057 1 98.56 66 TYR B CA 1
ATOM 1665 C C . TYR B 1 66 ? 5.074 -3.154 -0.274 1 98.56 66 TYR B C 1
ATOM 1667 O O . TYR B 1 66 ? 4.207 -3.609 0.475 1 98.56 66 TYR B O 1
ATOM 1675 N N . GLY B 1 67 ? 5.344 -1.848 -0.422 1 98.56 67 GLY B N 1
ATOM 1676 C CA . GLY B 1 67 ? 4.453 -0.885 0.206 1 98.56 67 GLY B CA 1
ATOM 1677 C C . GLY B 1 67 ? 2.99 -1.111 -0.137 1 98.56 67 GLY B C 1
ATOM 1678 O O . GLY B 1 67 ? 2.123 -1.025 0.734 1 98.56 67 GLY B O 1
ATOM 1679 N N . PHE B 1 68 ? 2.709 -1.391 -1.388 1 98.75 68 PHE B N 1
ATOM 1680 C CA . PHE B 1 68 ? 1.351 -1.632 -1.859 1 98.75 68 PHE B CA 1
ATOM 1681 C C . PHE B 1 68 ? 0.709 -2.785 -1.097 1 98.75 68 PHE B C 1
ATOM 1683 O O . PHE B 1 68 ? -0.403 -2.654 -0.583 1 98.75 68 PHE B O 1
ATOM 1690 N N . VAL B 1 69 ? 1.4 -3.834 -0.98 1 98.56 69 VAL B N 1
ATOM 1691 C CA . VAL B 1 69 ? 0.934 -5.008 -0.253 1 98.56 69 VAL B CA 1
ATOM 1692 C C . VAL B 1 69 ? 0.63 -4.633 1.195 1 98.56 69 VAL B C 1
ATOM 1694 O O . VAL B 1 69 ? -0.429 -4.98 1.725 1 98.56 69 VAL B O 1
ATOM 1697 N N . CYS B 1 70 ? 1.549 -3.891 1.78 1 98.44 70 CYS B N 1
ATOM 1698 C CA . CYS B 1 70 ? 1.354 -3.475 3.164 1 98.44 70 CYS B CA 1
ATOM 1699 C C . CYS B 1 70 ? 0.12 -2.592 3.301 1 98.44 70 CYS B C 1
ATOM 1701 O O . CYS B 1 70 ? -0.636 -2.717 4.266 1 98.44 70 CYS B O 1
ATOM 1703 N N . GLY B 1 71 ? -0.081 -1.681 2.336 1 98.44 71 GLY B N 1
ATOM 1704 C CA . GLY B 1 71 ? -1.275 -0.852 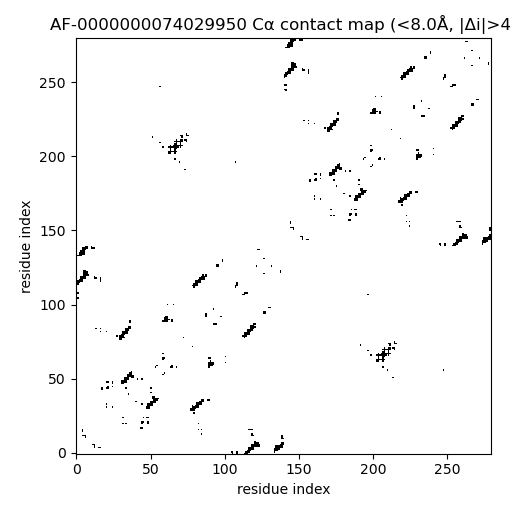2.342 1 98.44 71 GLY B CA 1
ATOM 1705 C C . GLY B 1 71 ? -2.561 -1.656 2.27 1 98.44 71 GLY B C 1
ATOM 1706 O O . GLY B 1 71 ? -3.531 -1.348 2.961 1 98.44 71 GLY B O 1
ATOM 1707 N N . VAL B 1 72 ? -2.57 -2.67 1.457 1 98.44 72 VAL B N 1
ATOM 1708 C CA . VAL B 1 72 ? -3.727 -3.549 1.323 1 98.44 72 VAL B CA 1
ATOM 1709 C C . VAL B 1 72 ? -4.023 -4.219 2.662 1 98.44 72 VAL B C 1
ATOM 1711 O O . VAL B 1 72 ? -5.164 -4.215 3.129 1 98.44 72 VAL B O 1
ATOM 1714 N N . ILE B 1 73 ? -3.012 -4.715 3.289 1 97.88 73 ILE B N 1
ATOM 1715 C CA . ILE B 1 73 ? -3.156 -5.434 4.551 1 97.88 73 ILE B CA 1
ATOM 1716 C C . ILE B 1 73 ? -3.625 -4.473 5.641 1 97.88 73 ILE B C 1
ATOM 1718 O O . ILE B 1 73 ? -4.527 -4.801 6.418 1 97.88 73 ILE B O 1
ATOM 1722 N N . ALA B 1 74 ? -3.059 -3.297 5.664 1 97.31 74 ALA B N 1
ATOM 1723 C CA . ALA B 1 74 ? -3.4 -2.297 6.676 1 97.31 74 ALA B CA 1
ATOM 1724 C C . ALA B 1 74 ? -4.84 -1.823 6.512 1 97.31 74 ALA B C 1
ATOM 1726 O O . ALA B 1 74 ? -5.492 -1.447 7.492 1 97.31 74 ALA B O 1
ATOM 1727 N N . SER B 1 75 ? -5.34 -1.858 5.328 1 97.06 75 SER B N 1
ATOM 1728 C CA . SER B 1 75 ? -6.66 -1.322 5.016 1 97.06 75 SER B CA 1
ATOM 1729 C C . SER B 1 75 ? -7.758 -2.322 5.355 1 97.06 75 SER B C 1
ATOM 1731 O O . SER B 1 75 ? -8.898 -1.935 5.629 1 97.06 75 SER B O 1
ATOM 1733 N N . ASN B 1 76 ? -7.461 -3.547 5.27 1 95.38 76 ASN B N 1
ATOM 1734 C CA . ASN B 1 76 ? -8.438 -4.609 5.488 1 95.38 76 ASN B CA 1
ATOM 1735 C C . ASN B 1 76 ? -7.855 -5.734 6.34 1 95.38 76 ASN B C 1
ATOM 1737 O O . ASN B 1 76 ? -7.16 -6.613 5.824 1 95.38 76 ASN B O 1
ATOM 1741 N N . TYR B 1 77 ? -8.281 -5.766 7.52 1 93.06 77 TYR B N 1
ATOM 1742 C CA . TYR B 1 77 ? -7.73 -6.715 8.477 1 93.06 77 TYR B CA 1
ATOM 1743 C C . TYR B 1 77 ? -8.234 -8.125 8.203 1 93.06 77 TYR B C 1
ATOM 1745 O O . TYR B 1 77 ? -7.719 -9.102 8.758 1 93.06 77 TYR B O 1
ATOM 1753 N N . ASP B 1 78 ? -9.211 -8.234 7.32 1 96 78 ASP B N 1
ATOM 1754 C CA . ASP B 1 78 ? -9.797 -9.547 7.043 1 96 78 ASP B CA 1
ATOM 1755 C C . ASP B 1 78 ? -9.172 -10.172 5.797 1 96 78 ASP B C 1
ATOM 1757 O O . ASP B 1 78 ? -9.609 -11.234 5.352 1 96 78 ASP B O 1
ATOM 1761 N N . VAL B 1 79 ? -8.234 -9.523 5.27 1 97.31 79 VAL B N 1
ATOM 1762 C CA . VAL B 1 79 ? -7.574 -10.117 4.113 1 97.31 79 VAL B CA 1
ATOM 1763 C C . VAL B 1 79 ? -6.836 -11.383 4.539 1 97.31 79 VAL B C 1
ATOM 1765 O O . VAL B 1 79 ? -6.023 -11.352 5.469 1 97.31 79 VAL B O 1
ATOM 1768 N N . GLU B 1 80 ? -7.059 -12.438 3.871 1 97.69 80 GLU B N 1
ATOM 1769 C CA . GLU B 1 80 ? -6.453 -13.719 4.23 1 97.69 80 GLU B CA 1
ATOM 1770 C C . GLU B 1 80 ? -5.531 -14.219 3.125 1 97.69 80 GLU B C 1
ATOM 1772 O O . GLU B 1 80 ? -4.723 -15.125 3.346 1 97.69 80 GLU B O 1
ATOM 1777 N N . GLY B 1 81 ? -5.629 -13.672 1.922 1 98.19 81 GLY B N 1
ATOM 1778 C CA . GLY B 1 81 ? -4.82 -14.156 0.814 1 98.19 81 GLY B CA 1
ATOM 1779 C C . GLY B 1 81 ? -4.574 -13.102 -0.248 1 98.19 81 GLY B C 1
ATOM 1780 O O . GLY B 1 81 ? -5.469 -12.312 -0.567 1 98.19 81 GLY B O 1
ATOM 1781 N N . LEU B 1 82 ? -3.389 -13.086 -0.786 1 98.75 82 LEU B N 1
ATOM 1782 C CA . LEU B 1 82 ? -2.986 -12.258 -1.916 1 98.75 82 LEU B CA 1
ATOM 1783 C C . LEU B 1 82 ? -2.41 -13.117 -3.041 1 98.75 82 LEU B C 1
ATOM 1785 O O . LEU B 1 82 ? -1.412 -13.812 -2.848 1 98.75 82 LEU B O 1
ATOM 1789 N N . TYR B 1 83 ? -2.998 -13.086 -4.125 1 98.81 83 TYR B N 1
ATOM 1790 C CA . TYR B 1 83 ? -2.568 -13.766 -5.344 1 98.81 83 TYR B CA 1
ATOM 1791 C C . TYR B 1 83 ? -1.991 -12.773 -6.348 1 98.81 83 TYR B C 1
ATOM 1793 O O . TYR B 1 83 ? -2.691 -11.867 -6.809 1 98.81 83 TYR B O 1
ATOM 1801 N N . VAL B 1 84 ? -0.771 -12.992 -6.73 1 98.81 84 VAL B N 1
ATOM 1802 C CA . VAL B 1 84 ? -0.065 -11.984 -7.512 1 98.81 84 VAL B CA 1
ATOM 1803 C C . VAL B 1 84 ? 0.487 -12.609 -8.789 1 98.81 84 VAL B C 1
ATOM 1805 O O . VAL B 1 84 ? 1.328 -13.508 -8.734 1 98.81 84 VAL B O 1
ATOM 1808 N N . ASP B 1 85 ? 0.063 -12.141 -9.859 1 98.38 85 ASP B N 1
ATOM 1809 C CA . ASP B 1 85 ? 0.557 -12.617 -11.141 1 98.38 85 ASP B CA 1
ATOM 1810 C C . ASP B 1 85 ? 1.669 -11.719 -11.672 1 98.38 85 ASP B C 1
ATOM 1812 O O . ASP B 1 85 ? 1.512 -10.5 -11.734 1 98.38 85 ASP B O 1
ATOM 1816 N N . GLY B 1 86 ? 2.781 -12.328 -12.031 1 96.81 86 GLY B N 1
ATOM 1817 C CA . GLY B 1 86 ? 3.848 -11.594 -12.695 1 96.81 86 GLY B CA 1
ATOM 1818 C C . GLY B 1 86 ? 4.734 -10.828 -11.727 1 96.81 86 GLY B C 1
ATOM 1819 O O . GLY B 1 86 ? 5.02 -9.648 -11.945 1 96.81 86 GLY B O 1
ATOM 1820 N N . LEU B 1 87 ? 5.23 -11.445 -10.734 1 98 87 LEU B N 1
ATOM 1821 C CA . LEU B 1 87 ? 5.977 -10.797 -9.656 1 98 87 LEU B CA 1
ATOM 1822 C C . LEU B 1 87 ? 7.223 -10.109 -10.203 1 98 87 LEU B C 1
ATOM 1824 O O . LEU B 1 87 ? 7.508 -8.961 -9.852 1 98 87 LEU B O 1
ATOM 1828 N N . LEU B 1 88 ? 7.934 -10.797 -11.109 1 98.06 88 LEU B N 1
ATOM 1829 C CA . LEU B 1 88 ? 9.188 -10.242 -11.594 1 98.06 88 LEU B CA 1
ATOM 1830 C C . LEU B 1 88 ? 8.945 -8.992 -12.43 1 98.06 88 LEU B C 1
ATOM 1832 O O . LEU B 1 88 ? 9.711 -8.031 -12.352 1 98.06 88 LEU B O 1
ATOM 1836 N N . LYS B 1 89 ? 7.93 -9.008 -13.203 1 96.69 89 LYS B N 1
ATOM 1837 C CA . LYS B 1 89 ? 7.562 -7.832 -13.984 1 96.69 89 LYS B CA 1
ATOM 1838 C C . LYS B 1 89 ? 7.199 -6.664 -13.07 1 96.69 89 LYS B C 1
ATOM 1840 O O . LYS B 1 89 ? 7.633 -5.531 -13.297 1 96.69 89 LYS B O 1
ATOM 1845 N N . ILE B 1 90 ? 6.438 -6.902 -12.031 1 97.38 90 ILE B N 1
ATOM 1846 C CA . ILE B 1 90 ? 6 -5.875 -11.094 1 97.38 90 ILE B CA 1
ATOM 1847 C C . ILE B 1 90 ? 7.207 -5.305 -10.352 1 97.38 90 ILE B C 1
ATOM 1849 O O . ILE B 1 90 ? 7.352 -4.086 -10.234 1 97.38 90 ILE B O 1
ATOM 1853 N N . ALA B 1 91 ? 8.07 -6.168 -9.898 1 97.62 91 ALA B N 1
ATOM 1854 C CA . ALA B 1 91 ? 9.211 -5.766 -9.086 1 97.62 91 ALA B CA 1
ATOM 1855 C C . ALA B 1 91 ? 10.305 -5.129 -9.945 1 97.62 91 ALA B C 1
ATOM 1857 O O . ALA B 1 91 ? 11.117 -4.352 -9.453 1 97.62 91 ALA B O 1
ATOM 1858 N N . GLY B 1 92 ? 10.344 -5.48 -11.25 1 97.19 92 GLY B N 1
ATOM 1859 C CA . GLY B 1 92 ? 11.422 -5.031 -12.125 1 97.19 92 GLY B CA 1
ATOM 1860 C C . GLY B 1 92 ? 12.766 -5.648 -11.781 1 97.19 92 GLY B C 1
ATOM 1861 O O . GLY B 1 92 ? 13.797 -4.977 -11.859 1 97.19 92 GLY B O 1
ATOM 1862 N N . LYS B 1 93 ? 12.773 -6.879 -11.312 1 97.75 93 LYS B N 1
ATOM 1863 C CA . LYS B 1 93 ? 13.984 -7.543 -10.836 1 97.75 93 LYS B CA 1
ATOM 1864 C C . LYS B 1 93 ? 13.969 -9.023 -11.195 1 97.75 93 LYS B C 1
ATOM 1866 O O . LYS B 1 93 ? 12.945 -9.562 -11.617 1 97.75 93 LYS B O 1
ATOM 1871 N N . LYS B 1 94 ? 15.195 -9.664 -11.039 1 97.12 94 LYS B N 1
ATOM 1872 C CA . LYS B 1 94 ? 15.328 -11.109 -11.188 1 97.12 94 LYS B CA 1
ATOM 1873 C C . LYS B 1 94 ? 15.18 -11.82 -9.844 1 97.12 94 LYS B C 1
ATOM 1875 O O . LYS B 1 94 ? 15.234 -11.18 -8.789 1 97.12 94 LYS B O 1
ATOM 1880 N N . THR B 1 95 ? 14.953 -13.078 -9.883 1 97.44 95 THR B N 1
ATOM 1881 C CA . THR B 1 95 ? 14.711 -13.867 -8.68 1 97.44 95 THR B CA 1
ATOM 1882 C C . THR B 1 95 ? 15.883 -13.742 -7.707 1 97.44 95 THR B C 1
ATOM 1884 O O . THR B 1 95 ? 15.688 -13.758 -6.492 1 97.44 95 THR B O 1
ATOM 1887 N N . GLU B 1 96 ? 17.109 -13.508 -8.258 1 96.94 96 GLU B N 1
ATOM 1888 C CA . GLU B 1 96 ? 18.281 -13.453 -7.402 1 96.94 96 GLU B CA 1
ATOM 1889 C C . GLU B 1 96 ? 18.312 -12.18 -6.566 1 96.94 96 GLU B C 1
ATOM 1891 O O . GLU B 1 96 ? 19.047 -12.086 -5.582 1 96.94 96 GLU B O 1
ATOM 1896 N N . GLU B 1 97 ? 17.5 -11.266 -6.902 1 97.88 97 GLU B N 1
ATOM 1897 C CA . GLU B 1 97 ? 17.547 -9.945 -6.27 1 97.88 97 GLU B CA 1
ATOM 1898 C C . GLU B 1 97 ? 16.391 -9.773 -5.281 1 97.88 97 GLU B C 1
ATOM 1900 O O . GLU B 1 97 ? 16.234 -8.703 -4.684 1 97.88 97 GLU B O 1
ATOM 1905 N N . LEU B 1 98 ? 15.609 -10.859 -4.992 1 98.06 98 LEU B N 1
ATOM 1906 C CA . LEU B 1 98 ? 14.359 -10.648 -4.273 1 98.06 98 LEU B CA 1
ATOM 1907 C C . LEU B 1 98 ? 14.391 -11.336 -2.91 1 98.06 98 LEU B C 1
ATOM 1909 O O . LEU B 1 98 ? 13.352 -11.508 -2.268 1 98.06 98 LEU B O 1
ATOM 1913 N N . GLU B 1 99 ? 15.547 -11.695 -2.469 1 98 99 GLU B N 1
ATOM 1914 C CA . GLU B 1 99 ? 15.625 -12.406 -1.197 1 98 99 GLU B CA 1
ATOM 1915 C C . GLU B 1 99 ? 15.102 -11.547 -0.051 1 98 99 GLU B C 1
ATOM 1917 O O . GLU B 1 99 ? 14.352 -12.023 0.799 1 98 99 GLU B O 1
ATOM 1922 N N . GLY B 1 100 ? 15.555 -10.266 -0.003 1 97.44 100 GLY B N 1
ATOM 1923 C CA . GLY B 1 100 ? 15.07 -9.352 1.021 1 97.44 100 GLY B CA 1
ATOM 1924 C C . GLY B 1 100 ? 13.57 -9.156 0.987 1 97.44 100 GLY B C 1
ATOM 1925 O O . GLY B 1 100 ? 12.922 -9.07 2.033 1 97.44 100 GLY B O 1
ATOM 1926 N N . PHE B 1 101 ? 13.062 -9.125 -0.157 1 98.06 101 PHE B N 1
ATOM 1927 C CA . PHE B 1 101 ? 11.617 -8.977 -0.342 1 98.06 101 PHE B CA 1
ATOM 1928 C C . PHE B 1 101 ? 10.875 -10.133 0.31 1 98.06 101 PHE B C 1
ATOM 1930 O O . PHE B 1 101 ? 9.93 -9.914 1.073 1 98.06 101 PHE B O 1
ATOM 1937 N N . PHE B 1 102 ? 11.281 -11.352 0.091 1 98.19 102 PHE B N 1
ATOM 1938 C CA . PHE B 1 102 ? 10.609 -12.531 0.615 1 98.19 102 PHE B CA 1
ATOM 1939 C C . PHE B 1 102 ? 10.773 -12.625 2.127 1 98.19 102 PHE B C 1
ATOM 1941 O O . PHE B 1 102 ? 9.883 -13.102 2.83 1 98.19 102 PHE B O 1
ATOM 1948 N N . LYS B 1 103 ? 11.898 -12.18 2.604 1 97.44 103 LYS B N 1
ATOM 1949 C CA . LYS B 1 103 ? 12.078 -12.133 4.051 1 97.44 103 LYS B CA 1
ATOM 1950 C C . LYS B 1 103 ? 11.047 -11.219 4.707 1 97.44 103 LYS B C 1
ATOM 1952 O O . LYS B 1 103 ? 10.469 -11.562 5.738 1 97.44 103 LYS B O 1
ATOM 1957 N N . ARG B 1 104 ? 10.852 -10.117 4.121 1 97.31 104 ARG B N 1
ATOM 1958 C CA . ARG B 1 104 ? 9.859 -9.18 4.645 1 97.31 104 ARG B CA 1
ATOM 1959 C C . ARG B 1 104 ? 8.453 -9.75 4.527 1 97.31 104 ARG B C 1
ATOM 1961 O O . ARG B 1 104 ? 7.625 -9.57 5.426 1 97.31 104 ARG B O 1
ATOM 1968 N N . LEU B 1 105 ? 8.164 -10.477 3.467 1 98.06 105 LEU B N 1
ATOM 1969 C CA . LEU B 1 105 ? 6.859 -11.109 3.305 1 98.06 105 LEU B CA 1
ATOM 1970 C C . LEU B 1 105 ? 6.637 -12.188 4.367 1 98.06 105 LEU B C 1
ATOM 1972 O O . LEU B 1 105 ? 5.52 -12.359 4.859 1 98.06 105 LEU B O 1
ATOM 1976 N N . ASP B 1 106 ? 7.707 -12.898 4.676 1 97.31 106 ASP B N 1
ATOM 1977 C CA . ASP B 1 106 ? 7.613 -13.898 5.734 1 97.31 106 ASP B CA 1
ATOM 1978 C C . ASP B 1 106 ? 7.152 -13.266 7.047 1 97.31 106 ASP B C 1
ATOM 1980 O O . ASP B 1 106 ? 6.301 -13.82 7.742 1 97.31 106 ASP B O 1
ATOM 1984 N N . ALA B 1 107 ? 7.719 -12.125 7.332 1 96.56 107 ALA B N 1
ATOM 1985 C CA . ALA B 1 107 ? 7.344 -11.422 8.555 1 96.56 107 ALA B CA 1
ATOM 1986 C C . ALA B 1 107 ? 5.879 -10.992 8.508 1 96.56 107 ALA B C 1
ATOM 1988 O O . ALA B 1 107 ? 5.164 -11.102 9.508 1 96.56 107 ALA B O 1
ATOM 1989 N N . LEU B 1 108 ? 5.406 -10.531 7.406 1 97 108 LEU B N 1
ATOM 1990 C CA . LEU B 1 108 ? 4.012 -10.133 7.25 1 97 108 LEU B CA 1
ATOM 1991 C C . LEU B 1 108 ? 3.08 -11.328 7.414 1 97 108 LEU B C 1
ATOM 1993 O O . LEU B 1 108 ? 2.045 -11.234 8.078 1 97 108 LEU B O 1
ATOM 1997 N N . GLU B 1 109 ? 3.434 -12.375 6.715 1 97.19 109 GLU B N 1
ATOM 1998 C CA . GLU B 1 109 ? 2.65 -13.602 6.777 1 97.19 109 GLU B CA 1
ATOM 1999 C C . GLU B 1 109 ? 2.443 -14.055 8.219 1 97.19 109 GLU B C 1
ATOM 2001 O O . GLU B 1 109 ? 1.325 -14.383 8.617 1 97.19 109 GLU B O 1
ATOM 2006 N N . GLN B 1 110 ? 3.504 -14.062 8.961 1 96 110 GLN B N 1
ATOM 2007 C CA . GLN B 1 110 ? 3.459 -14.516 10.344 1 96 110 GLN B CA 1
ATOM 2008 C C . GLN B 1 110 ? 2.672 -13.547 11.227 1 96 110 GLN B C 1
ATOM 2010 O O . GLN B 1 110 ? 1.842 -13.969 12.031 1 96 110 GLN B O 1
ATOM 2015 N N . LYS B 1 111 ? 2.842 -12.328 11.047 1 96 111 LYS B N 1
ATOM 2016 C CA . LYS B 1 111 ? 2.25 -11.32 11.922 1 96 111 LYS B CA 1
ATOM 2017 C C . LYS B 1 111 ? 0.76 -11.156 11.633 1 96 111 LYS B C 1
ATOM 2019 O O . LYS B 1 111 ? -0.036 -10.953 12.555 1 96 111 LYS B O 1
ATOM 2024 N N . TYR B 1 112 ? 0.354 -11.258 10.383 1 96.12 112 TYR B N 1
ATOM 2025 C CA . TYR B 1 112 ? -1.012 -10.891 10.031 1 96.12 112 TYR B CA 1
ATOM 2026 C C . TYR B 1 112 ? -1.785 -12.102 9.508 1 96.12 112 TYR B C 1
ATOM 2028 O O . TYR B 1 112 ? -2.959 -11.984 9.148 1 96.12 112 TYR B O 1
ATOM 2036 N N . ASN B 1 113 ? -1.152 -13.281 9.43 1 95.69 113 ASN B N 1
ATOM 2037 C CA . ASN B 1 113 ? -1.784 -14.523 8.992 1 95.69 113 ASN B CA 1
ATOM 2038 C C . ASN B 1 113 ? -2.367 -14.398 7.59 1 95.69 113 ASN B C 1
ATOM 2040 O O . ASN B 1 113 ? -3.541 -14.695 7.371 1 95.69 113 ASN B O 1
ATOM 2044 N N . ILE B 1 114 ? -1.505 -13.984 6.688 1 97 114 ILE B N 1
ATOM 2045 C CA . ILE B 1 114 ? -1.895 -13.789 5.297 1 97 114 ILE B CA 1
ATOM 2046 C C . ILE B 1 114 ? -1.137 -14.766 4.406 1 97 114 ILE B C 1
ATOM 2048 O O . ILE B 1 114 ? 0.06 -14.992 4.598 1 97 114 ILE B O 1
ATOM 2052 N N . ASN B 1 115 ? -1.819 -15.344 3.447 1 97.19 115 ASN B N 1
ATOM 2053 C CA . ASN B 1 115 ? -1.195 -16.219 2.463 1 97.19 115 ASN B CA 1
ATOM 2054 C C . ASN B 1 115 ? -0.831 -15.461 1.189 1 97.19 115 ASN B C 1
ATOM 2056 O O . ASN B 1 115 ? -1.601 -14.625 0.719 1 97.19 115 ASN B O 1
ATOM 2060 N N . PHE B 1 116 ? 0.343 -15.766 0.691 1 98.69 116 PHE B N 1
ATOM 2061 C CA . PHE B 1 116 ? 0.796 -15.18 -0.563 1 98.69 116 PHE B CA 1
ATOM 2062 C C . PHE B 1 116 ? 1.037 -16.266 -1.612 1 98.69 116 PHE B C 1
ATOM 2064 O O . PHE B 1 116 ? 1.695 -17.266 -1.336 1 98.69 116 PHE B O 1
ATOM 2071 N N . ILE B 1 117 ? 0.545 -16.031 -2.811 1 98.81 117 ILE B N 1
ATOM 2072 C CA . ILE B 1 117 ? 0.87 -16.906 -3.934 1 98.81 117 ILE B CA 1
ATOM 2073 C C . ILE B 1 117 ? 1.291 -16.062 -5.137 1 98.81 117 ILE B C 1
ATOM 2075 O O . ILE B 1 117 ? 0.569 -15.156 -5.547 1 98.81 117 ILE B O 1
ATOM 2079 N N . PHE B 1 118 ? 2.406 -16.438 -5.676 1 98.75 118 PHE B N 1
ATOM 2080 C CA . PHE B 1 118 ? 2.973 -15.664 -6.777 1 98.75 118 PHE B CA 1
ATOM 2081 C C . PHE B 1 118 ? 3.164 -16.547 -8.008 1 98.75 118 PHE B C 1
ATOM 2083 O O . PHE B 1 118 ? 3.508 -17.734 -7.883 1 98.75 118 PHE B O 1
ATOM 2090 N N . THR B 1 119 ? 2.982 -15.992 -9.102 1 98.62 119 THR B N 1
ATOM 2091 C CA . THR B 1 119 ? 3.58 -16.594 -10.281 1 98.62 119 THR B CA 1
ATOM 2092 C C . THR B 1 119 ? 4.945 -15.977 -10.57 1 98.62 119 THR B C 1
ATOM 2094 O O . THR B 1 119 ? 5.125 -14.766 -10.453 1 98.62 119 THR B O 1
ATOM 2097 N N . ILE B 1 120 ? 5.902 -16.797 -10.969 1 98.12 120 ILE B N 1
ATOM 2098 C CA . ILE B 1 120 ? 7.25 -16.359 -11.32 1 98.12 120 ILE B CA 1
ATOM 2099 C C . ILE B 1 120 ? 7.684 -17.031 -12.617 1 98.12 120 ILE B C 1
ATOM 2101 O O . ILE B 1 120 ? 7.57 -18.25 -12.766 1 98.12 120 ILE B O 1
ATOM 2105 N N . HIS B 1 121 ? 8.094 -16.188 -13.5 1 97.06 121 HIS B N 1
ATOM 2106 C CA . HIS B 1 121 ? 8.672 -16.719 -14.734 1 97.06 121 HIS B CA 1
ATOM 2107 C C . HIS B 1 121 ? 10.039 -17.344 -14.477 1 97.06 121 HIS B C 1
ATOM 2109 O O . HIS B 1 121 ? 10.906 -16.719 -13.859 1 97.06 121 HIS B O 1
ATOM 2115 N N . GLY B 1 122 ? 10.25 -18.5 -15.062 1 95.25 122 GLY B N 1
ATOM 2116 C CA . GLY B 1 122 ? 11.547 -19.141 -14.93 1 95.25 122 GLY B CA 1
ATOM 2117 C C . GLY B 1 122 ? 11.477 -20.656 -14.969 1 95.25 122 GLY B C 1
ATOM 2118 O O . GLY B 1 122 ? 10.43 -21.234 -15.297 1 95.25 122 GLY B O 1
ATOM 2119 N N . ILE B 1 123 ? 12.695 -21.234 -14.719 1 94.81 123 ILE B N 1
ATOM 2120 C CA . ILE B 1 123 ? 12.789 -22.688 -14.617 1 94.81 123 ILE B CA 1
ATOM 2121 C C . ILE B 1 123 ? 13.422 -23.078 -13.281 1 94.81 123 ILE B C 1
ATOM 2123 O O . ILE B 1 123 ? 14.141 -22.281 -12.672 1 94.81 123 ILE B O 1
ATOM 2127 N N . GLN B 1 124 ? 13.125 -24.266 -12.883 1 93.38 124 GLN B N 1
ATOM 2128 C CA . GLN B 1 124 ? 13.516 -24.75 -11.562 1 93.38 124 GLN B CA 1
ATOM 2129 C C . GLN B 1 124 ? 15.023 -24.656 -11.367 1 93.38 124 GLN B C 1
ATOM 2131 O O . GLN B 1 124 ? 15.5 -24.281 -10.297 1 93.38 124 GLN B O 1
ATOM 2136 N N . GLU B 1 125 ? 15.828 -24.938 -12.398 1 92.88 125 GLU B N 1
ATOM 2137 C CA . GLU B 1 125 ? 17.281 -25.016 -12.32 1 92.88 125 GLU B CA 1
ATOM 2138 C C . GLU B 1 125 ? 17.906 -23.656 -12.039 1 92.88 125 GLU B C 1
ATOM 2140 O O . GLU B 1 125 ? 19.016 -23.562 -11.539 1 92.88 125 GLU B O 1
ATOM 2145 N N . GLU B 1 126 ? 17.25 -22.656 -12.305 1 92.81 126 GLU B N 1
ATOM 2146 C CA . GLU B 1 126 ? 17.781 -21.312 -12.172 1 92.81 126 GLU B CA 1
ATOM 2147 C C . GLU B 1 126 ? 17.234 -20.625 -10.914 1 92.81 126 GLU B C 1
ATOM 2149 O O . GLU B 1 126 ? 17.641 -19.5 -10.594 1 92.81 126 GLU B O 1
ATOM 2154 N N . LEU B 1 127 ? 16.453 -21.297 -10.25 1 94.88 127 LEU B N 1
ATOM 2155 C CA . LEU B 1 127 ? 15.82 -20.688 -9.078 1 94.88 127 LEU B CA 1
ATOM 2156 C C . LEU B 1 127 ? 16.797 -20.641 -7.906 1 94.88 127 LEU B C 1
ATOM 2158 O O . LEU B 1 127 ? 17.406 -21.656 -7.559 1 94.88 127 LEU B O 1
ATOM 2162 N N . PRO B 1 128 ? 17 -19.469 -7.316 1 96.69 128 PRO B N 1
ATOM 2163 C CA . PRO B 1 128 ? 17.844 -19.406 -6.129 1 96.69 128 PRO B CA 1
ATOM 2164 C C . PRO B 1 128 ? 17.328 -20.281 -4.992 1 96.69 128 PRO B C 1
ATOM 2166 O O . PRO B 1 128 ? 16.125 -20.516 -4.879 1 96.69 128 PRO B O 1
ATOM 2169 N N . ASP B 1 129 ? 18.234 -20.656 -4.133 1 96.25 129 ASP B N 1
ATOM 2170 C CA . ASP B 1 129 ? 17.938 -21.594 -3.057 1 96.25 129 ASP B CA 1
ATOM 2171 C C . ASP B 1 129 ? 16.875 -21.047 -2.111 1 96.25 129 ASP B C 1
ATOM 2173 O O . ASP B 1 129 ? 15.992 -21.781 -1.667 1 96.25 129 ASP B O 1
ATOM 2177 N N . TYR B 1 130 ? 16.938 -19.781 -1.799 1 96.38 130 TYR B N 1
ATOM 2178 C CA . TYR B 1 130 ? 16.031 -19.203 -0.806 1 96.38 130 TYR B CA 1
ATOM 2179 C C . TYR B 1 130 ? 14.586 -19.312 -1.263 1 96.38 130 TYR B C 1
ATOM 2181 O O . TYR B 1 130 ? 13.664 -19.219 -0.449 1 96.38 130 TYR B O 1
ATOM 2189 N N . LEU B 1 131 ? 14.32 -19.562 -2.588 1 97.12 131 LEU B N 1
ATOM 2190 C CA . LEU B 1 131 ? 12.969 -19.594 -3.127 1 97.12 131 LEU B CA 1
ATOM 2191 C C . LEU B 1 131 ? 12.414 -21.016 -3.137 1 97.12 131 LEU B C 1
ATOM 2193 O O . LEU B 1 131 ? 11.203 -21.219 -3.25 1 97.12 131 LEU B O 1
ATOM 2197 N N . LYS B 1 132 ? 13.227 -21.953 -3.078 1 94.88 132 LYS B N 1
ATOM 2198 C CA . LYS B 1 132 ? 12.844 -23.359 -3.26 1 94.88 132 LYS B CA 1
ATOM 2199 C C . LYS B 1 132 ? 11.812 -23.781 -2.219 1 94.88 132 LYS B C 1
ATOM 2201 O O . LYS B 1 132 ? 10.922 -24.578 -2.514 1 94.88 132 LYS B O 1
ATOM 2206 N N . LYS B 1 133 ? 11.914 -23.297 -1.048 1 94.31 133 LYS B N 1
ATOM 2207 C CA . LYS B 1 133 ? 11.031 -23.703 0.045 1 94.31 133 LYS B CA 1
ATOM 2208 C C . LYS B 1 133 ? 9.602 -23.219 -0.199 1 94.31 133 LYS B C 1
ATOM 2210 O O . LYS B 1 133 ? 8.664 -23.672 0.472 1 94.31 133 LYS B O 1
ATOM 2215 N N . TYR B 1 134 ? 9.414 -22.328 -1.155 1 96.38 134 TYR B N 1
ATOM 2216 C CA . TYR B 1 134 ? 8.102 -21.75 -1.382 1 96.38 134 TYR B CA 1
ATOM 2217 C C . TYR B 1 134 ? 7.406 -22.391 -2.57 1 96.38 134 TYR B C 1
ATOM 2219 O O . TYR B 1 134 ? 6.27 -22.047 -2.902 1 96.38 134 TYR B O 1
ATOM 2227 N N . MET B 1 135 ? 7.992 -23.297 -3.176 1 94.94 135 MET B N 1
ATOM 2228 C CA . MET B 1 135 ? 7.477 -23.797 -4.449 1 94.94 135 MET B CA 1
ATOM 2229 C C . MET B 1 135 ? 6.172 -24.562 -4.25 1 94.94 135 MET B C 1
ATOM 2231 O O . MET B 1 135 ? 6.125 -25.531 -3.496 1 94.94 135 MET B O 1
ATOM 2235 N N . LEU B 1 136 ? 5.184 -24.078 -4.906 1 89.44 136 LEU B N 1
ATOM 2236 C CA . LEU B 1 136 ? 3.893 -24.75 -4.926 1 89.44 136 LEU B CA 1
ATOM 2237 C C . LEU B 1 136 ? 3.781 -25.672 -6.133 1 89.44 136 LEU B C 1
ATOM 2239 O O . LEU B 1 136 ? 3.359 -26.828 -6 1 89.44 136 LEU B O 1
ATOM 2243 N N . GLN B 1 137 ? 4.105 -25.156 -7.27 1 91.62 137 GLN B N 1
ATOM 2244 C CA . GLN B 1 137 ? 3.969 -25.891 -8.523 1 91.62 137 GLN B CA 1
ATOM 2245 C C . GLN B 1 137 ? 5.016 -25.438 -9.539 1 91.62 137 GLN B C 1
ATOM 2247 O O . GLN B 1 137 ? 5.336 -24.25 -9.617 1 91.62 137 GLN B O 1
ATOM 2252 N N . ILE B 1 138 ? 5.473 -26.359 -10.266 1 92.25 138 ILE B N 1
ATOM 2253 C CA . ILE B 1 138 ? 6.375 -26.094 -11.383 1 92.25 138 ILE B CA 1
ATOM 2254 C C . ILE B 1 138 ? 5.715 -26.531 -12.695 1 92.25 138 ILE B C 1
ATOM 2256 O O . ILE B 1 138 ? 5.34 -27.688 -12.852 1 92.25 138 ILE B O 1
ATOM 2260 N N . LEU B 1 139 ? 5.605 -25.562 -13.484 1 92.62 139 LEU B N 1
ATOM 2261 C CA . LEU B 1 139 ? 4.953 -25.828 -14.758 1 92.62 139 LEU B CA 1
ATOM 2262 C C . LEU B 1 139 ? 5.969 -25.859 -15.898 1 92.62 139 LEU B C 1
ATOM 2264 O O . LEU B 1 139 ? 6.906 -25.062 -15.922 1 92.62 139 LEU B O 1
ATOM 2268 N N . GLU B 1 140 ? 5.879 -26.766 -16.734 1 86.25 140 GLU B N 1
ATOM 2269 C CA . GLU B 1 140 ? 6.82 -26.953 -17.844 1 86.25 140 GLU B CA 1
ATOM 2270 C C . GLU B 1 140 ? 6.32 -26.281 -19.109 1 86.25 140 GLU B C 1
ATOM 2272 O O . GLU B 1 140 ? 5.113 -26.172 -19.328 1 86.25 140 GLU B O 1
#